Protein AF-A0A2V7KNR3-F1 (afdb_monomer_lite)

Secondary structure (DSSP, 8-state):
--SS-HHHHHHHTTSGGGSHHHHHHHHHHHHHHHHHHHHHHHHHHHTTT---PPP-HHHHHHHHHHHHHHHHHHHHHSSS-B-TTTTT----B---SS-TT-THHHHHHHHHHHHHS-SSHHHHHHHHHHHHHHHHHHHHTTTTS-HHHHHHHHHHHHHHHHHHHH---HHHHHHHHHHHHHHHHHHHHHHHHHHHHHHHHHHHHHHHHHH-TT-EEEEEEPTT-TT-EEEEEE-SSEEE-SS-EEE--TTSHHHHHHHHH-HHHHHHHHH-SSEEEEE-TTSSEEEEEETTT-SS-S-STTEEEEE--

Sequence (309 aa):
GLPGTRADFLVLHRGITHSLVGAVVEIIGLTLLIGLGWRGARWILSRHARTVAVPAWNWLALGIAAAVLSHLYMDWQGSYGWRPFLPWNGTWYYLDWVAIVDPFFWLVPLVALAWGAERHWTPLAAVLAVGGTITFFVARAHDVVATWLLVVYAIACVVAAIGWTRYWFGPVGRQRAAAFALLVLVLYTGAQAVVADTRKRTIQQAAERRFGAGASWAALTNVGRPFTWESIYASTDTVAGDDWRLARHLRARQVQRAITQTRDGQAMAQFARFLAAEVDTSGATVYLWDARYARGSRDGWAVVKVRLE

Radius of gyration: 23.38 Å; chains: 1; bounding box: 72×39×66 Å

Structure (mmCIF, N/CA/C/O backbone):
data_AF-A0A2V7KNR3-F1
#
_entry.id   AF-A0A2V7KNR3-F1
#
loop_
_atom_site.group_PDB
_atom_site.id
_atom_site.type_symbol
_atom_site.label_atom_id
_atom_site.label_alt_id
_atom_site.label_comp_id
_atom_site.label_asym_id
_atom_site.label_entity_id
_atom_site.label_seq_id
_atom_site.pdbx_PDB_ins_code
_atom_site.Cartn_x
_atom_site.Cartn_y
_atom_site.Cartn_z
_atom_site.occupancy
_atom_site.B_iso_or_equiv
_atom_site.auth_seq_id
_atom_site.auth_comp_id
_atom_site.auth_asym_id
_atom_site.auth_atom_id
_atom_site.pdbx_PDB_model_num
ATOM 1 N N . GLY A 1 1 ? 12.548 -6.994 14.147 1.00 38.78 1 GLY A N 1
ATOM 2 C CA . GLY A 1 1 ? 11.708 -5.779 14.140 1.00 38.78 1 GLY A CA 1
ATOM 3 C C . GLY A 1 1 ? 12.532 -4.621 14.658 1.00 38.78 1 GLY A C 1
ATOM 4 O O . GLY A 1 1 ? 13.509 -4.887 15.346 1.00 38.78 1 GLY A O 1
ATOM 5 N N . LEU A 1 2 ? 12.188 -3.382 14.295 1.00 38.47 2 LEU A N 1
ATOM 6 C CA . LEU A 1 2 ? 12.857 -2.177 14.808 1.00 38.47 2 LEU A CA 1
ATOM 7 C C . LEU A 1 2 ? 12.905 -2.194 16.353 1.00 38.47 2 LEU A C 1
ATOM 9 O O . LEU A 1 2 ? 11.941 -2.667 16.961 1.00 38.47 2 LEU A O 1
ATOM 13 N N . PRO A 1 3 ? 13.986 -1.710 16.990 1.00 43.62 3 PRO A N 1
ATOM 14 C CA . PRO A 1 3 ? 14.034 -1.562 18.442 1.00 43.62 3 PRO A CA 1
ATOM 15 C C . PRO A 1 3 ? 12.947 -0.578 18.904 1.00 43.62 3 PRO A C 1
ATOM 17 O O . PRO A 1 3 ? 12.834 0.519 18.364 1.00 43.62 3 PRO A O 1
ATOM 20 N N . GLY A 1 4 ? 12.126 -0.991 19.871 1.00 63.22 4 GLY A N 1
ATOM 21 C CA . GLY A 1 4 ? 11.002 -0.205 20.384 1.00 63.22 4 GLY A CA 1
ATOM 22 C C . GLY A 1 4 ? 9.898 -1.074 20.987 1.00 63.22 4 GLY A C 1
ATOM 23 O O . GLY A 1 4 ? 9.889 -2.297 20.834 1.00 63.22 4 GLY A O 1
ATOM 24 N N . THR A 1 5 ? 8.961 -0.438 21.689 1.00 79.94 5 THR A N 1
ATOM 25 C CA . THR A 1 5 ? 7.745 -1.092 22.194 1.00 79.94 5 THR A CA 1
ATOM 26 C C . THR A 1 5 ? 6.777 -1.403 21.052 1.00 79.94 5 THR A C 1
ATOM 28 O O . THR A 1 5 ? 6.897 -0.901 19.930 1.00 79.94 5 THR A O 1
ATOM 31 N N . ARG A 1 6 ? 5.758 -2.222 21.327 1.00 83.38 6 ARG A N 1
ATOM 32 C CA . ARG A 1 6 ? 4.707 -2.514 20.349 1.00 83.38 6 ARG A CA 1
ATOM 33 C C . ARG A 1 6 ? 3.955 -1.255 19.907 1.00 83.38 6 ARG A C 1
ATOM 35 O O . ARG A 1 6 ? 3.623 -1.135 18.728 1.00 83.38 6 ARG A O 1
ATOM 42 N N . ALA A 1 7 ? 3.734 -0.316 20.825 1.00 82.38 7 ALA A N 1
ATOM 43 C CA . ALA A 1 7 ? 3.175 0.992 20.513 1.00 82.38 7 ALA A CA 1
ATOM 44 C C . ALA A 1 7 ? 4.053 1.787 19.551 1.00 82.38 7 ALA A C 1
ATOM 46 O O . ALA A 1 7 ? 3.527 2.342 18.592 1.00 82.38 7 ALA A O 1
ATOM 47 N N . ASP A 1 8 ? 5.374 1.817 19.771 1.00 84.94 8 ASP A N 1
ATOM 48 C CA . ASP A 1 8 ? 6.300 2.524 18.876 1.00 84.94 8 ASP A CA 1
ATOM 49 C C . ASP A 1 8 ? 6.173 1.993 17.454 1.00 84.94 8 ASP A C 1
ATOM 51 O O . ASP A 1 8 ? 6.029 2.770 16.510 1.00 84.94 8 ASP A O 1
ATOM 55 N N . PHE A 1 9 ? 6.135 0.664 17.313 1.00 85.88 9 PHE A N 1
ATOM 56 C CA . PHE A 1 9 ? 5.883 0.042 16.025 1.00 85.88 9 PHE A CA 1
ATOM 57 C C . PHE A 1 9 ? 4.561 0.527 15.431 1.00 85.88 9 PHE A C 1
ATOM 59 O O . PHE A 1 9 ? 4.586 1.019 14.321 1.00 85.88 9 PHE A O 1
ATOM 66 N N . LEU A 1 10 ? 3.428 0.459 16.131 1.00 85.44 10 LEU A N 1
ATOM 67 C CA . LEU A 1 10 ? 2.127 0.832 15.550 1.00 85.44 10 LEU A CA 1
ATOM 68 C C . LEU A 1 10 ? 1.975 2.327 15.241 1.00 85.44 10 LEU A C 1
ATOM 70 O O . LEU A 1 10 ? 1.294 2.681 14.280 1.00 85.44 10 LEU A O 1
ATOM 74 N N . VAL A 1 11 ? 2.601 3.201 16.030 1.00 85.69 11 VAL A N 1
ATOM 75 C CA . VAL A 1 11 ? 2.587 4.653 15.799 1.00 85.69 11 VAL A CA 1
ATOM 76 C C . VAL A 1 11 ? 3.436 5.012 14.584 1.00 85.69 11 VAL A C 1
ATOM 78 O O . VAL A 1 11 ? 3.012 5.818 13.754 1.00 85.69 11 VAL A O 1
ATOM 81 N N . LEU A 1 12 ? 4.630 4.423 14.476 1.00 85.06 12 LEU A N 1
ATOM 82 C CA . LEU A 1 12 ? 5.553 4.675 13.370 1.00 85.06 12 LEU A CA 1
ATOM 83 C C . LEU A 1 12 ? 5.132 3.933 12.100 1.00 85.06 12 LEU A C 1
ATOM 85 O O . LEU A 1 12 ? 5.302 4.446 10.995 1.00 85.06 12 LEU A O 1
ATOM 89 N N . HIS A 1 13 ? 4.545 2.750 12.245 1.00 80.75 13 HIS A N 1
ATOM 90 C CA . HIS A 1 13 ? 4.033 1.948 11.148 1.00 80.75 13 HIS A CA 1
ATOM 91 C C . HIS A 1 13 ? 2.810 2.652 10.564 1.00 80.75 13 HIS A C 1
ATOM 93 O O . HIS A 1 13 ? 1.724 2.638 11.143 1.00 80.75 13 HIS A O 1
ATOM 99 N N . ARG A 1 14 ? 3.005 3.288 9.402 1.00 80.75 14 ARG A N 1
ATOM 100 C CA . ARG A 1 14 ? 2.053 4.220 8.773 1.00 80.75 14 ARG A CA 1
ATOM 101 C C . ARG A 1 14 ? 1.884 5.550 9.498 1.00 80.75 14 ARG A C 1
ATOM 103 O O . ARG A 1 14 ? 0.827 6.177 9.405 1.00 80.75 14 ARG A O 1
ATOM 110 N N . GLY A 1 15 ? 2.897 5.947 10.263 1.00 86.88 15 GLY A N 1
ATOM 111 C CA . GLY A 1 15 ? 2.968 7.202 11.003 1.00 86.88 15 GLY A CA 1
ATOM 112 C C . GLY A 1 15 ? 3.198 8.414 10.106 1.00 86.88 15 GLY A C 1
ATOM 113 O O . GLY A 1 15 ? 2.748 8.467 8.965 1.00 86.88 15 GLY A O 1
ATOM 114 N N . ILE A 1 16 ? 3.936 9.398 10.622 1.00 92.00 16 ILE A N 1
ATOM 115 C CA . ILE A 1 16 ? 4.224 10.649 9.907 1.00 92.00 16 ILE A CA 1
ATOM 116 C C . ILE A 1 16 ? 4.905 10.430 8.546 1.00 92.00 16 ILE A C 1
ATOM 118 O O . ILE A 1 16 ? 4.701 11.231 7.642 1.00 92.00 16 ILE A O 1
ATOM 122 N N . THR A 1 17 ? 5.649 9.336 8.359 1.00 91.38 17 THR A N 1
ATOM 123 C CA . THR A 1 17 ? 6.292 8.989 7.079 1.00 91.38 17 THR A CA 1
ATOM 124 C C . THR A 1 17 ? 5.286 8.695 5.962 1.00 91.38 17 THR A C 1
ATOM 126 O O . THR A 1 17 ? 5.609 8.875 4.799 1.00 91.38 17 THR A O 1
ATOM 129 N N . HIS A 1 18 ? 4.040 8.345 6.298 1.00 93.94 18 HIS A N 1
ATOM 130 C CA . HIS A 1 18 ? 2.953 8.113 5.338 1.00 93.94 18 HIS A CA 1
ATOM 131 C C . HIS A 1 18 ? 1.987 9.311 5.260 1.00 93.94 18 HIS A C 1
ATOM 133 O O . HIS A 1 18 ? 0.764 9.161 5.175 1.00 93.94 18 HIS A O 1
ATOM 139 N N . SER A 1 19 ? 2.548 10.521 5.333 1.00 96.12 19 SER A N 1
ATOM 140 C CA . SER A 1 19 ? 1.843 11.802 5.215 1.00 96.12 19 SER A CA 1
ATOM 141 C C . SER A 1 19 ? 2.512 12.696 4.174 1.00 96.12 19 SER A C 1
ATOM 143 O O . SER A 1 19 ? 3.665 12.466 3.812 1.00 96.12 19 SER A O 1
ATOM 145 N N . LEU A 1 20 ? 1.830 13.753 3.722 1.00 97.19 20 LEU A N 1
ATOM 146 C CA . LEU A 1 20 ? 2.405 14.694 2.754 1.00 97.19 20 LEU A CA 1
ATOM 147 C C . LEU A 1 20 ? 3.620 15.440 3.324 1.00 97.19 20 LEU A C 1
ATOM 149 O O . LEU A 1 20 ? 4.593 15.664 2.610 1.00 97.19 20 LEU A O 1
ATOM 153 N N . VAL A 1 21 ? 3.601 15.782 4.615 1.00 97.31 21 VAL A N 1
ATOM 154 C CA . VAL A 1 21 ? 4.757 16.406 5.282 1.00 97.31 21 VAL A CA 1
ATOM 155 C C . VAL A 1 21 ? 5.926 15.439 5.357 1.00 97.31 21 VAL A C 1
ATOM 157 O O . VAL A 1 21 ? 7.047 15.815 5.021 1.00 97.31 21 VAL A O 1
ATOM 160 N N . GLY A 1 22 ? 5.660 14.195 5.765 1.00 96.19 22 GLY A N 1
ATOM 161 C CA . GLY A 1 22 ? 6.666 13.135 5.777 1.00 96.19 22 GLY A CA 1
ATOM 162 C C . GLY A 1 22 ? 7.298 12.954 4.402 1.00 96.19 22 GLY A C 1
ATOM 163 O O . GLY A 1 22 ? 8.520 12.942 4.303 1.00 96.19 22 GLY A O 1
ATOM 164 N N . ALA A 1 23 ? 6.475 12.945 3.350 1.00 96.94 23 ALA A N 1
ATOM 165 C CA . ALA A 1 23 ? 6.917 12.857 1.963 1.00 96.94 23 ALA A CA 1
ATOM 166 C C . ALA A 1 23 ? 7.893 13.979 1.595 1.00 96.94 23 ALA A C 1
ATOM 168 O O . ALA A 1 23 ? 8.965 13.719 1.061 1.00 96.94 23 ALA A O 1
ATOM 169 N N . VAL A 1 24 ? 7.543 15.235 1.895 1.00 97.50 24 VAL A N 1
ATOM 170 C CA . VAL A 1 24 ? 8.396 16.395 1.590 1.00 97.50 24 VAL A CA 1
ATOM 171 C C . VAL A 1 24 ? 9.734 16.288 2.319 1.00 97.50 24 VAL A C 1
ATOM 173 O O . VAL A 1 24 ? 10.785 16.473 1.703 1.00 97.50 24 VAL A O 1
ATOM 176 N N . VAL A 1 25 ? 9.707 15.955 3.613 1.00 97.12 25 VAL A N 1
ATOM 177 C CA . VAL A 1 25 ? 10.927 15.789 4.415 1.00 97.12 25 VAL A CA 1
ATOM 178 C C . VAL A 1 25 ? 11.786 14.646 3.871 1.00 97.12 25 VAL A C 1
ATOM 180 O O . VAL A 1 25 ? 12.996 14.815 3.733 1.00 97.12 25 VAL A O 1
ATOM 183 N N . GLU A 1 26 ? 11.183 13.513 3.515 1.00 96.38 26 GLU A N 1
ATOM 184 C CA . GLU A 1 26 ? 11.884 12.355 2.957 1.00 96.38 26 GLU A CA 1
ATOM 185 C C . GLU A 1 26 ? 12.499 12.661 1.585 1.00 96.38 26 GLU A C 1
ATOM 187 O O . GLU A 1 26 ? 13.671 12.364 1.364 1.00 96.38 26 GLU A O 1
ATOM 192 N N . ILE A 1 27 ? 11.770 13.334 0.688 1.00 96.56 27 ILE A N 1
ATOM 193 C CA . ILE A 1 27 ? 12.276 13.739 -0.633 1.00 96.56 27 ILE A CA 1
ATOM 194 C C . ILE A 1 27 ? 13.498 14.650 -0.486 1.00 96.56 27 ILE A C 1
ATOM 196 O O . ILE A 1 27 ? 14.524 14.425 -1.137 1.00 96.56 27 ILE A O 1
ATOM 200 N N . ILE A 1 28 ? 13.416 15.663 0.383 1.00 96.25 28 ILE A N 1
ATOM 201 C CA . ILE A 1 28 ? 14.535 16.573 0.656 1.00 96.25 28 ILE A CA 1
ATOM 202 C C . ILE A 1 28 ? 15.700 15.791 1.271 1.00 96.25 28 ILE A C 1
ATOM 204 O O . ILE A 1 28 ? 16.826 15.885 0.782 1.00 96.25 28 ILE A O 1
ATOM 208 N N . GLY A 1 29 ? 15.433 14.986 2.301 1.00 97.12 29 GLY A N 1
ATOM 209 C CA . GLY A 1 29 ? 16.437 14.199 3.011 1.00 97.12 29 GLY A CA 1
ATOM 210 C C . GLY A 1 29 ? 17.195 13.240 2.095 1.00 97.12 29 GLY A C 1
ATOM 211 O O . GLY A 1 29 ? 18.424 13.250 2.088 1.00 97.12 29 GLY A O 1
ATOM 212 N N . LEU A 1 30 ? 16.488 12.470 1.263 1.00 96.44 30 LEU A N 1
ATOM 213 C CA . LEU A 1 30 ? 17.090 11.550 0.294 1.00 96.44 30 LEU A CA 1
ATOM 214 C C . LEU A 1 30 ? 17.892 12.294 -0.776 1.00 96.44 30 LEU A C 1
ATOM 216 O O . LEU A 1 30 ? 19.008 11.886 -1.103 1.00 96.44 30 LEU A O 1
ATOM 220 N N . THR A 1 31 ? 17.369 13.412 -1.286 1.00 94.50 31 THR A N 1
ATOM 221 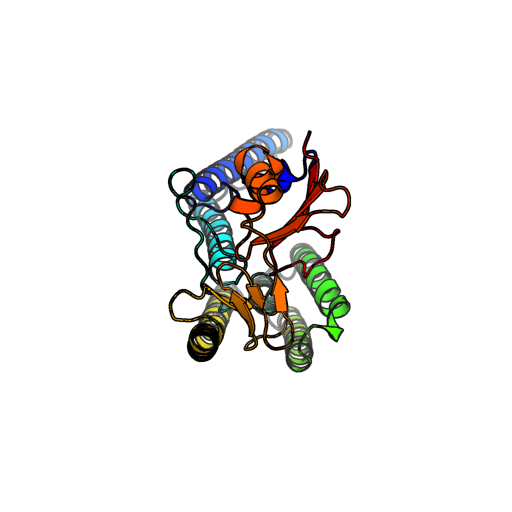C CA . THR A 1 31 ? 18.080 14.236 -2.275 1.00 94.50 31 THR A CA 1
ATOM 222 C C . THR A 1 31 ? 19.389 14.775 -1.697 1.00 94.50 31 THR A C 1
ATOM 224 O O . THR A 1 31 ? 20.438 14.684 -2.340 1.00 94.50 31 THR A O 1
ATOM 227 N N . LEU A 1 32 ? 19.360 15.287 -0.462 1.00 94.75 32 LEU A N 1
ATOM 228 C CA . LEU A 1 32 ? 20.549 15.773 0.237 1.00 94.75 32 LEU A CA 1
ATOM 229 C C . LEU A 1 32 ? 21.530 14.640 0.544 1.00 94.75 32 LEU A C 1
ATOM 231 O O . LEU A 1 32 ? 22.728 14.811 0.327 1.00 94.75 32 LEU A O 1
ATOM 235 N N . LEU A 1 33 ? 21.045 13.482 0.996 1.00 95.88 33 LEU A N 1
ATOM 236 C CA . LEU A 1 33 ? 21.875 12.320 1.312 1.00 95.88 33 LEU A CA 1
ATOM 237 C C . LEU A 1 33 ? 22.642 11.831 0.078 1.00 95.88 33 LEU A C 1
ATOM 239 O O . LEU A 1 33 ? 23.862 11.661 0.133 1.00 95.88 33 LEU A O 1
ATOM 243 N N . ILE A 1 34 ? 21.953 11.679 -1.055 1.00 94.00 34 ILE A N 1
ATOM 244 C CA . ILE A 1 34 ? 22.582 11.320 -2.333 1.00 94.00 34 ILE A CA 1
ATOM 245 C C . ILE A 1 34 ? 23.546 12.428 -2.779 1.00 94.00 34 ILE A C 1
ATOM 247 O O . ILE A 1 34 ? 24.649 12.140 -3.244 1.00 94.00 34 ILE A O 1
ATOM 251 N N . GLY A 1 35 ? 23.179 13.697 -2.575 1.00 91.62 35 GLY A N 1
ATOM 252 C CA . GLY A 1 35 ? 24.036 14.857 -2.820 1.00 91.62 35 GLY A CA 1
ATOM 253 C C . GLY A 1 35 ? 25.359 14.824 -2.056 1.00 91.62 35 GLY A C 1
ATOM 254 O O . GLY A 1 35 ? 26.427 15.035 -2.639 1.00 91.62 35 GLY A O 1
ATOM 255 N N . LEU A 1 36 ? 25.303 14.530 -0.758 1.00 93.94 36 LEU A N 1
ATOM 256 C CA . LEU A 1 36 ? 26.469 14.406 0.113 1.00 93.94 36 LEU A CA 1
ATOM 257 C C . LEU A 1 36 ? 27.321 13.193 -0.266 1.00 93.94 36 LEU A C 1
ATOM 259 O O . LEU A 1 36 ? 28.537 13.333 -0.410 1.00 93.94 36 LEU A O 1
ATOM 263 N N . GLY A 1 37 ? 26.693 12.038 -0.505 1.00 92.81 37 GLY A N 1
ATOM 264 C CA . GLY A 1 37 ? 27.383 10.829 -0.956 1.00 92.81 37 GLY A CA 1
ATOM 265 C C . GLY A 1 37 ? 28.120 11.051 -2.274 1.00 92.81 37 GLY A C 1
ATOM 266 O O . GLY A 1 37 ? 29.291 10.698 -2.406 1.00 92.81 37 GLY A O 1
ATOM 267 N N . TRP A 1 38 ? 27.484 11.740 -3.222 1.00 92.94 38 TRP A N 1
ATOM 268 C CA . TRP A 1 38 ? 28.125 12.121 -4.470 1.00 92.94 38 TRP A CA 1
ATOM 269 C C . TRP A 1 38 ? 29.294 13.090 -4.256 1.00 92.94 38 TRP A C 1
ATOM 271 O O . TRP A 1 38 ? 30.364 12.873 -4.820 1.00 92.94 38 TRP A O 1
ATOM 281 N N . ARG A 1 39 ? 29.158 14.127 -3.416 1.00 90.38 39 ARG A N 1
ATOM 282 C CA . ARG A 1 39 ? 30.280 15.028 -3.080 1.00 90.38 39 ARG A CA 1
ATOM 283 C C . ARG A 1 39 ? 31.463 14.269 -2.473 1.00 90.38 39 ARG A C 1
ATOM 285 O O . ARG A 1 39 ? 32.596 14.511 -2.886 1.00 90.38 39 ARG A O 1
ATOM 292 N N . GLY A 1 40 ? 31.198 13.338 -1.558 1.00 92.31 40 GLY A N 1
ATOM 293 C CA . GLY A 1 40 ? 32.216 12.467 -0.969 1.00 92.31 40 GLY A CA 1
ATOM 294 C C . GLY A 1 40 ? 32.894 11.587 -2.019 1.00 92.31 40 GLY A C 1
ATOM 295 O O . GLY A 1 40 ? 34.118 11.599 -2.131 1.00 92.31 40 GLY A O 1
ATOM 296 N N . ALA A 1 41 ? 32.112 10.903 -2.860 1.00 89.75 41 ALA A N 1
ATOM 297 C CA . ALA A 1 41 ? 32.632 10.083 -3.951 1.00 89.75 41 ALA A CA 1
ATOM 298 C C . ALA A 1 41 ? 33.521 10.900 -4.895 1.00 89.75 41 ALA A C 1
ATOM 300 O O . ALA A 1 41 ? 34.629 10.477 -5.213 1.00 89.75 41 ALA A O 1
ATOM 301 N N . ARG A 1 42 ? 33.088 12.105 -5.283 1.00 90.56 42 ARG A N 1
ATOM 302 C CA . ARG A 1 42 ? 33.896 13.016 -6.102 1.00 90.56 42 ARG A CA 1
ATOM 303 C C . ARG A 1 42 ? 35.214 13.383 -5.456 1.00 90.56 42 ARG A C 1
ATOM 305 O O . ARG A 1 42 ? 36.220 13.368 -6.147 1.00 90.56 42 ARG A O 1
ATOM 312 N N . TRP A 1 43 ? 35.212 13.709 -4.169 1.00 89.56 43 TRP A N 1
ATOM 313 C CA . TRP A 1 43 ? 36.426 14.071 -3.443 1.00 89.56 43 TRP A CA 1
ATOM 314 C C . TRP A 1 43 ? 37.418 12.902 -3.333 1.00 89.56 43 TRP A C 1
ATOM 316 O O . TRP A 1 43 ? 38.621 13.104 -3.461 1.00 89.56 43 TRP A O 1
ATOM 326 N N . ILE A 1 44 ? 36.931 11.670 -3.153 1.00 91.06 44 ILE A N 1
ATOM 327 C CA . ILE A 1 44 ? 37.779 10.466 -3.113 1.00 91.06 44 ILE A CA 1
ATOM 328 C C . ILE A 1 44 ? 38.308 10.115 -4.511 1.00 91.06 44 ILE A C 1
ATOM 330 O O . ILE A 1 44 ? 39.483 9.790 -4.676 1.00 91.06 44 ILE A O 1
ATOM 334 N N . LEU A 1 45 ? 37.449 10.163 -5.529 1.00 89.62 45 LEU A N 1
ATOM 335 C CA . LEU A 1 45 ? 37.778 9.747 -6.894 1.00 89.62 45 LEU A CA 1
ATOM 336 C C . LEU A 1 45 ? 38.634 10.783 -7.630 1.00 89.62 45 LEU A C 1
ATOM 338 O O . LEU A 1 45 ? 39.515 10.394 -8.395 1.00 89.62 45 LEU A O 1
ATOM 342 N N . SER A 1 46 ? 38.464 12.078 -7.344 1.00 85.69 46 SER A N 1
ATOM 343 C CA . SER A 1 46 ? 39.320 13.132 -7.901 1.00 85.69 46 SER A CA 1
ATOM 344 C C . SER A 1 46 ? 40.769 13.010 -7.428 1.00 85.69 46 SER A C 1
ATOM 346 O O . SER A 1 46 ? 41.680 13.271 -8.210 1.00 85.69 46 SER A O 1
ATOM 348 N N . ARG A 1 47 ? 41.004 12.514 -6.201 1.00 87.00 47 ARG A N 1
ATOM 349 C CA . ARG A 1 47 ? 42.351 12.163 -5.704 1.00 87.00 47 ARG A CA 1
ATOM 350 C C . ARG A 1 47 ? 43.022 11.049 -6.510 1.00 87.00 47 ARG A C 1
ATOM 352 O O . ARG A 1 47 ? 44.241 10.959 -6.509 1.00 87.00 47 ARG A O 1
ATOM 359 N N . HIS A 1 48 ? 42.238 10.229 -7.206 1.00 88.00 48 HIS A N 1
ATOM 360 C CA . HIS A 1 48 ? 42.712 9.152 -8.078 1.00 88.00 48 HIS A CA 1
ATOM 361 C C . HIS A 1 48 ? 42.615 9.523 -9.567 1.00 88.00 48 HIS A C 1
ATOM 363 O O . HIS A 1 48 ? 42.554 8.634 -10.414 1.00 88.00 48 HIS A O 1
ATOM 369 N N . ALA A 1 49 ? 42.537 10.823 -9.888 1.00 81.56 49 ALA A N 1
ATOM 370 C CA . ALA A 1 49 ? 42.376 11.351 -11.246 1.00 81.56 49 ALA A CA 1
ATOM 371 C C . ALA A 1 49 ? 41.173 10.768 -12.022 1.00 81.56 49 ALA A C 1
ATOM 373 O O . ALA A 1 49 ? 41.156 10.761 -13.252 1.00 81.56 49 ALA A O 1
ATOM 374 N N . ARG A 1 50 ? 40.139 10.286 -11.315 1.00 82.75 50 ARG A N 1
ATOM 375 C CA . ARG A 1 50 ? 38.900 9.788 -11.922 1.00 82.75 50 ARG A CA 1
ATOM 376 C C . ARG A 1 50 ? 37.846 10.887 -11.950 1.00 82.75 50 ARG A C 1
ATOM 378 O O . ARG A 1 50 ? 37.585 11.545 -10.942 1.00 82.75 50 ARG A O 1
ATOM 385 N N . THR A 1 51 ? 37.206 11.059 -13.101 1.00 78.50 51 THR A N 1
ATOM 386 C CA . THR A 1 51 ? 36.072 11.971 -13.261 1.00 78.50 51 THR A CA 1
ATOM 387 C C . THR A 1 51 ? 34.786 11.309 -12.777 1.00 78.50 51 THR A C 1
ATOM 389 O O . THR A 1 51 ? 34.570 10.109 -12.936 1.00 78.50 51 THR A O 1
ATOM 392 N N . VAL A 1 52 ? 33.911 12.102 -12.163 1.00 81.44 52 VAL A N 1
ATOM 393 C CA . VAL A 1 52 ? 32.588 11.654 -11.721 1.00 81.44 52 VAL A CA 1
ATOM 394 C C . VAL A 1 52 ? 31.560 12.575 -12.351 1.00 81.44 52 VAL A C 1
ATOM 396 O O . VAL A 1 52 ? 31.619 13.793 -12.165 1.00 81.44 52 VAL A O 1
ATOM 399 N N . ALA A 1 53 ? 30.620 11.992 -13.090 1.00 83.25 53 ALA A N 1
ATOM 400 C CA . ALA A 1 53 ? 29.557 12.736 -13.750 1.00 83.25 53 ALA A CA 1
ATOM 401 C C . ALA A 1 53 ? 28.723 13.539 -12.738 1.00 83.25 53 ALA A C 1
ATOM 403 O O . ALA A 1 53 ? 28.499 13.097 -11.606 1.00 83.25 53 ALA A O 1
ATOM 404 N N . VAL A 1 54 ? 28.262 14.723 -13.150 1.00 82.00 54 VAL A N 1
ATOM 405 C CA . VAL A 1 54 ? 27.324 15.534 -12.366 1.00 82.00 54 VAL A CA 1
ATOM 406 C C . VAL A 1 54 ? 25.912 14.994 -12.570 1.00 82.00 54 VAL A C 1
ATOM 408 O O . VAL A 1 54 ? 25.449 14.974 -13.710 1.00 82.00 54 VAL A O 1
ATOM 411 N N . PRO A 1 55 ? 25.215 14.556 -11.505 1.00 83.88 55 PRO A N 1
ATOM 412 C CA . PRO A 1 55 ? 23.826 14.157 -11.605 1.00 83.88 55 PRO A CA 1
ATOM 413 C C . PRO A 1 55 ? 22.990 15.336 -12.080 1.00 83.88 55 PRO A C 1
ATOM 415 O O . PRO A 1 55 ? 23.177 16.470 -11.633 1.00 83.88 55 PRO A O 1
ATOM 418 N N . ALA A 1 56 ? 22.020 15.065 -12.943 1.00 90.94 56 ALA A N 1
ATOM 419 C CA . ALA A 1 56 ? 20.990 16.039 -13.244 1.00 90.94 56 ALA A CA 1
ATOM 420 C C . ALA A 1 56 ? 20.061 16.166 -12.023 1.00 90.94 56 ALA A C 1
ATOM 422 O O . ALA A 1 56 ? 19.063 15.457 -11.920 1.00 90.94 56 ALA A O 1
ATOM 423 N N . TRP A 1 57 ? 20.419 17.040 -11.075 1.00 89.12 57 TRP A N 1
ATOM 424 C CA . TRP A 1 57 ? 19.765 17.159 -9.763 1.00 89.12 57 TRP A CA 1
ATOM 425 C C . TRP A 1 57 ? 18.251 17.325 -9.846 1.00 89.12 57 TRP A C 1
ATOM 427 O O . TRP A 1 57 ? 17.536 16.696 -9.074 1.00 89.12 57 TRP A O 1
ATOM 437 N N . ASN A 1 58 ? 17.761 18.092 -10.820 1.00 92.25 58 ASN A N 1
ATOM 438 C CA . ASN A 1 58 ? 16.325 18.288 -11.023 1.00 92.25 58 ASN A CA 1
ATOM 439 C C . ASN A 1 58 ? 15.616 16.974 -11.385 1.00 92.25 58 ASN A C 1
ATOM 441 O O . ASN A 1 58 ? 14.563 16.672 -10.835 1.00 92.25 58 ASN A O 1
ATOM 445 N N . TRP A 1 59 ? 16.212 16.164 -12.265 1.00 91.56 59 TRP A N 1
ATOM 446 C CA . TRP A 1 59 ? 15.664 14.859 -12.647 1.00 91.56 59 TRP A CA 1
ATOM 447 C C . TRP A 1 59 ? 15.790 13.828 -11.528 1.00 91.56 59 TRP A C 1
ATOM 449 O O . TRP A 1 59 ? 14.888 13.015 -11.351 1.00 91.56 59 TRP A O 1
ATOM 459 N N . LEU A 1 60 ? 16.870 13.882 -10.744 1.00 91.56 60 LEU A N 1
ATOM 460 C CA . LEU A 1 60 ? 17.025 13.042 -9.558 1.00 91.56 60 LEU A CA 1
ATOM 461 C C . LEU A 1 60 ? 15.947 13.362 -8.515 1.00 91.56 60 LEU A C 1
ATOM 463 O O . LEU A 1 60 ? 15.256 12.453 -8.064 1.00 91.56 60 LEU A O 1
ATOM 467 N N . ALA A 1 61 ? 15.774 14.640 -8.168 1.00 93.62 61 ALA A N 1
ATOM 468 C CA . ALA A 1 61 ? 14.760 15.082 -7.216 1.00 93.62 61 ALA A CA 1
ATOM 469 C C . ALA A 1 61 ? 13.347 14.732 -7.703 1.00 93.62 61 ALA A C 1
ATOM 471 O O . ALA A 1 61 ? 12.539 14.234 -6.925 1.00 93.62 61 ALA A O 1
ATOM 472 N N . LEU A 1 62 ? 13.069 14.912 -9.000 1.00 95.31 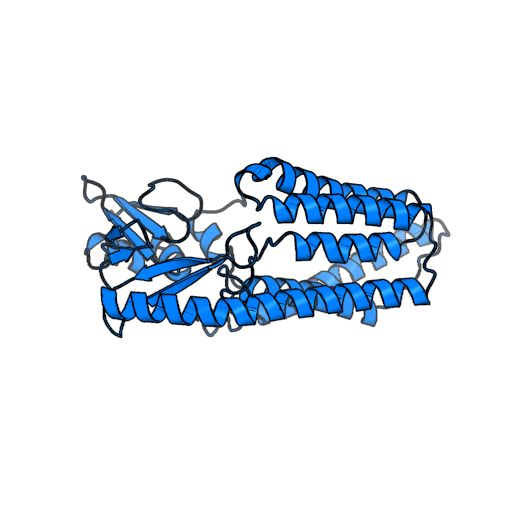62 LEU A N 1
ATOM 473 C CA . LEU A 1 62 ? 11.799 14.507 -9.601 1.00 95.31 62 LEU A CA 1
ATOM 474 C C . LEU A 1 62 ? 11.589 12.988 -9.539 1.00 95.31 62 LEU A C 1
ATOM 476 O O . LEU A 1 62 ? 10.488 12.546 -9.231 1.00 95.31 62 LEU A O 1
ATOM 480 N N . GLY A 1 63 ? 12.627 12.187 -9.791 1.00 94.25 63 GLY A N 1
ATOM 481 C CA . GLY A 1 63 ? 12.562 10.729 -9.677 1.00 94.25 63 GLY A CA 1
ATOM 482 C C . GLY A 1 63 ? 12.301 10.258 -8.244 1.00 94.25 63 GLY A C 1
ATOM 483 O O . GLY A 1 63 ? 11.462 9.385 -8.032 1.00 94.25 63 GLY A O 1
ATOM 484 N N . ILE A 1 64 ? 12.959 10.875 -7.257 1.00 96.00 64 ILE A N 1
ATOM 485 C CA . ILE A 1 64 ? 12.721 10.612 -5.828 1.00 96.00 64 ILE A CA 1
ATOM 486 C C . ILE A 1 64 ? 11.290 11.005 -5.453 1.00 96.00 64 ILE A C 1
ATOM 488 O O . ILE A 1 64 ? 10.578 10.209 -4.846 1.00 96.00 64 ILE A O 1
ATOM 492 N N . ALA A 1 65 ? 10.841 12.195 -5.858 1.00 97.19 65 ALA A N 1
ATOM 493 C CA . ALA A 1 65 ? 9.478 12.651 -5.615 1.00 97.19 65 ALA A CA 1
ATOM 494 C C . ALA A 1 65 ? 8.447 11.706 -6.240 1.00 97.19 65 ALA A C 1
ATOM 496 O O . ALA A 1 65 ? 7.497 11.311 -5.570 1.00 97.19 65 ALA A O 1
ATOM 497 N N . ALA A 1 66 ? 8.658 11.280 -7.486 1.00 95.44 66 ALA A N 1
ATOM 498 C CA . ALA A 1 66 ? 7.791 10.318 -8.151 1.00 95.44 66 ALA A CA 1
ATOM 499 C C . ALA A 1 66 ? 7.743 8.981 -7.398 1.00 95.44 66 ALA A C 1
ATOM 501 O O . ALA A 1 66 ? 6.656 8.438 -7.221 1.00 95.44 66 ALA A O 1
ATOM 502 N N . ALA A 1 67 ? 8.877 8.471 -6.910 1.00 93.50 67 ALA A N 1
ATOM 503 C CA . ALA A 1 67 ? 8.925 7.232 -6.137 1.00 93.50 67 ALA A CA 1
ATOM 504 C C . ALA A 1 67 ? 8.164 7.346 -4.803 1.00 93.50 67 ALA A C 1
ATOM 506 O O . ALA A 1 67 ? 7.296 6.519 -4.523 1.00 93.50 67 ALA A O 1
ATOM 507 N N . VAL A 1 68 ? 8.433 8.395 -4.017 1.00 96.38 68 VAL A N 1
ATOM 508 C CA . VAL A 1 68 ? 7.779 8.630 -2.716 1.00 96.38 68 VAL A CA 1
ATOM 509 C C . VAL A 1 68 ? 6.274 8.850 -2.892 1.00 96.38 68 VAL A C 1
ATOM 511 O O . VAL A 1 68 ? 5.467 8.221 -2.212 1.00 96.38 68 VAL A O 1
ATOM 514 N N . LEU A 1 69 ? 5.862 9.687 -3.847 1.00 96.19 69 LEU A N 1
ATOM 515 C CA . LEU A 1 69 ? 4.442 9.945 -4.099 1.00 96.19 69 LEU A CA 1
ATOM 516 C C . LEU A 1 69 ? 3.717 8.715 -4.658 1.00 96.19 69 LEU A C 1
ATOM 518 O O . LEU A 1 69 ? 2.568 8.476 -4.291 1.00 96.19 69 LEU A O 1
ATOM 522 N N . SER A 1 70 ? 4.378 7.907 -5.495 1.00 93.44 70 SER A N 1
ATOM 523 C CA . SER A 1 70 ? 3.808 6.639 -5.974 1.00 93.44 70 SER A CA 1
ATOM 524 C C . SER A 1 70 ? 3.590 5.661 -4.823 1.00 93.44 70 SER A C 1
ATOM 526 O O . SER A 1 70 ? 2.565 4.989 -4.791 1.00 93.44 70 SER A O 1
ATOM 528 N N . HIS A 1 71 ? 4.499 5.616 -3.844 1.00 93.38 71 HIS A N 1
ATOM 529 C CA . HIS A 1 71 ? 4.319 4.801 -2.643 1.00 93.38 71 HIS A CA 1
ATOM 530 C C . HIS A 1 71 ? 3.089 5.237 -1.831 1.00 93.38 71 HIS A C 1
ATOM 532 O O . HIS A 1 71 ? 2.242 4.409 -1.508 1.00 93.38 71 HIS A O 1
ATOM 538 N N . LEU A 1 72 ? 2.922 6.540 -1.589 1.00 95.44 72 LEU A N 1
ATOM 539 C CA . LEU A 1 72 ? 1.747 7.059 -0.877 1.00 95.44 72 LEU A CA 1
ATOM 540 C C . LEU A 1 72 ? 0.441 6.830 -1.643 1.00 95.44 72 LEU A C 1
ATOM 542 O O . LEU A 1 72 ? -0.596 6.534 -1.049 1.00 95.44 72 LEU A O 1
ATOM 546 N N . TYR A 1 73 ? 0.485 6.919 -2.972 1.00 94.38 73 TYR A N 1
ATOM 547 C CA . TYR A 1 73 ? -0.638 6.517 -3.811 1.00 94.38 73 TYR A CA 1
ATOM 548 C C . TYR A 1 73 ? -0.960 5.026 -3.636 1.00 94.38 73 TYR A C 1
ATOM 550 O O . TYR A 1 73 ? -2.132 4.669 -3.511 1.00 94.38 73 TYR A O 1
ATOM 558 N N . MET A 1 74 ? 0.063 4.165 -3.564 1.00 92.81 74 MET A N 1
ATOM 559 C CA . MET A 1 74 ? -0.098 2.730 -3.316 1.00 92.81 74 MET A CA 1
ATOM 560 C C . MET A 1 74 ? -0.710 2.430 -1.935 1.00 92.81 74 MET A C 1
ATOM 562 O O . MET A 1 74 ? -1.518 1.505 -1.815 1.00 92.81 74 MET A O 1
ATOM 566 N N . ASP A 1 75 ? -0.396 3.230 -0.915 1.00 93.19 75 ASP A N 1
ATOM 567 C CA . ASP A 1 75 ? -1.058 3.156 0.390 1.00 93.19 75 ASP A CA 1
ATOM 568 C C . ASP A 1 75 ? -2.536 3.543 0.296 1.00 93.19 75 ASP A C 1
ATOM 570 O O . ASP A 1 75 ? -3.412 2.837 0.807 1.00 93.19 75 ASP A O 1
ATOM 574 N N . TRP A 1 76 ? -2.816 4.666 -0.371 1.00 95.19 76 TRP A N 1
ATOM 575 C CA . TRP A 1 76 ? -4.154 5.235 -0.493 1.00 95.19 76 TRP A CA 1
ATOM 576 C C . TRP A 1 76 ? -5.107 4.352 -1.304 1.00 95.19 76 TRP A C 1
ATOM 578 O O . TRP A 1 76 ? -6.277 4.215 -0.933 1.00 95.19 76 TRP A O 1
ATOM 588 N N . GLN A 1 77 ? -4.622 3.733 -2.385 1.00 94.94 77 GLN A N 1
ATOM 589 C CA . GLN A 1 77 ? -5.448 2.923 -3.282 1.00 94.94 77 GLN A CA 1
ATOM 590 C C . GLN A 1 77 ? -6.054 1.677 -2.629 1.00 94.94 77 GLN A C 1
ATOM 592 O O . GLN A 1 77 ? -7.132 1.217 -3.017 1.00 94.94 77 GLN A O 1
ATOM 597 N N . GLY A 1 78 ? -5.362 1.115 -1.644 1.00 94.31 78 GLY A N 1
ATOM 598 C CA . GLY A 1 78 ? -5.765 -0.130 -1.015 1.00 94.31 78 GLY A CA 1
ATOM 599 C C . GLY A 1 78 ? -6.530 0.049 0.283 1.00 94.31 78 GLY A C 1
ATOM 600 O O . GLY A 1 78 ? -6.880 1.148 0.711 1.00 94.31 78 GLY A O 1
ATOM 601 N N . SER A 1 79 ? -6.719 -1.079 0.963 1.00 93.62 79 SER A N 1
ATOM 602 C CA . SER A 1 79 ? -7.250 -1.107 2.331 1.00 93.62 79 SER A CA 1
ATOM 603 C C . SER A 1 79 ? -6.194 -0.833 3.396 1.00 93.62 79 SER A C 1
ATOM 605 O O . SER A 1 79 ? -6.504 -0.837 4.592 1.00 93.62 79 SER A O 1
ATOM 607 N N . TYR A 1 80 ? -4.954 -0.577 2.969 1.00 89.25 80 TYR A N 1
ATOM 608 C CA . TYR A 1 80 ? -3.853 -0.166 3.830 1.00 89.25 80 TYR A CA 1
ATOM 609 C C . TYR A 1 80 ? -4.061 1.264 4.341 1.00 89.25 80 TYR A C 1
ATOM 611 O O . TYR A 1 80 ? -4.023 1.464 5.562 1.00 89.25 80 TYR A O 1
ATOM 619 N N . GLY A 1 81 ? -4.395 2.179 3.423 1.00 93.06 81 GLY A N 1
ATOM 620 C CA . GLY A 1 81 ? -4.730 3.582 3.642 1.00 93.06 81 GLY A CA 1
ATOM 621 C C . GLY A 1 81 ? -3.564 4.451 4.076 1.00 93.06 81 GLY A C 1
ATOM 622 O O . GLY A 1 81 ? -2.493 3.966 4.431 1.00 93.06 81 GLY A O 1
ATOM 623 N N . TRP A 1 82 ? -3.818 5.755 4.109 1.00 94.62 82 TRP A N 1
ATOM 624 C CA . TRP A 1 82 ? -2.836 6.768 4.500 1.00 94.62 82 TRP A CA 1
ATOM 625 C C . TRP A 1 82 ? -3.479 7.934 5.258 1.00 94.62 82 TRP A C 1
ATOM 627 O O . TRP A 1 82 ? -4.709 8.038 5.338 1.00 94.62 82 TRP A O 1
ATOM 637 N N . ARG A 1 83 ? -2.636 8.804 5.830 1.00 95.56 83 ARG A N 1
ATOM 638 C CA . ARG A 1 83 ? -3.043 9.979 6.617 1.00 95.56 83 ARG A CA 1
ATOM 639 C C . ARG A 1 83 ? -2.296 11.217 6.106 1.00 95.56 83 ARG A C 1
ATOM 641 O O . ARG A 1 83 ? -1.288 11.618 6.692 1.00 95.56 83 ARG A O 1
ATOM 648 N N . PRO A 1 84 ? -2.767 11.833 5.007 1.00 96.88 84 PRO A N 1
ATOM 649 C CA . PRO A 1 84 ? -2.012 12.853 4.281 1.00 96.88 84 PRO A CA 1
ATOM 650 C C . PRO A 1 84 ? -1.720 14.104 5.118 1.00 96.88 84 PRO A C 1
ATOM 652 O O . PRO A 1 84 ? -0.712 14.765 4.885 1.00 96.88 84 PRO A O 1
ATOM 655 N N . PHE A 1 85 ? -2.568 14.402 6.105 1.00 97.12 85 PHE A N 1
ATOM 656 C CA . PHE A 1 85 ? -2.555 15.650 6.871 1.00 97.12 85 PHE A CA 1
ATOM 657 C C . PHE A 1 85 ? -1.980 15.519 8.290 1.00 97.12 85 PHE A C 1
ATOM 659 O O . PHE A 1 85 ? -2.201 16.400 9.123 1.00 97.12 85 PHE A O 1
ATOM 666 N N . LEU A 1 86 ? -1.253 14.442 8.601 1.00 95.44 86 LEU A N 1
ATOM 667 C CA . LEU A 1 86 ? -0.494 14.392 9.854 1.00 95.44 86 LEU A CA 1
ATOM 668 C C . LEU A 1 86 ? 0.561 15.519 9.903 1.00 95.44 86 LEU A C 1
ATOM 670 O O . LEU A 1 86 ? 1.118 15.869 8.863 1.00 95.44 86 LEU A O 1
ATOM 674 N N . PRO A 1 87 ? 0.872 16.060 11.099 1.00 94.19 87 PRO A N 1
ATOM 675 C CA . PRO A 1 87 ? 0.326 15.690 12.412 1.00 94.19 87 PRO A CA 1
ATOM 676 C C . PRO A 1 87 ? -0.983 16.411 12.780 1.00 94.19 87 PRO A C 1
ATOM 678 O O . PRO A 1 87 ? -1.524 16.162 13.853 1.00 94.19 87 PRO A O 1
ATOM 681 N N . TRP A 1 88 ? -1.501 17.294 11.921 1.00 96.44 88 TRP A N 1
ATOM 682 C CA . TRP A 1 88 ? -2.649 18.149 12.251 1.00 96.44 88 TRP A CA 1
ATOM 683 C C . TRP A 1 88 ? -3.990 17.420 12.202 1.00 96.44 88 TRP A C 1
ATOM 685 O O . TRP A 1 88 ? -4.895 17.751 12.961 1.00 96.44 88 TRP A O 1
ATOM 695 N N . ASN A 1 89 ? -4.130 16.431 11.318 1.00 94.88 89 ASN A N 1
ATOM 696 C CA . ASN A 1 89 ? -5.351 15.648 11.187 1.00 94.88 89 ASN A CA 1
ATOM 697 C C . ASN A 1 89 ? -5.029 14.156 10.996 1.00 94.88 89 ASN A C 1
ATOM 699 O O . ASN A 1 89 ? -4.332 13.759 10.061 1.00 94.88 89 ASN A O 1
ATOM 703 N N . GLY A 1 90 ? -5.556 13.332 11.907 1.00 92.06 90 GLY A N 1
ATOM 704 C CA . GLY A 1 90 ? -5.362 11.883 11.944 1.00 92.06 90 GLY A CA 1
ATOM 705 C C . GLY A 1 90 ? -6.331 11.066 11.084 1.00 92.06 90 GLY A C 1
ATOM 706 O O . GLY A 1 90 ? -6.275 9.838 11.159 1.00 92.06 90 GLY A O 1
ATOM 707 N N . THR A 1 91 ? -7.210 11.700 10.300 1.00 94.62 91 THR A N 1
ATOM 708 C CA . THR A 1 91 ? -8.183 11.009 9.442 1.00 94.62 91 THR A CA 1
ATOM 709 C C . THR A 1 91 ? -7.488 10.090 8.446 1.00 94.62 91 THR A C 1
ATOM 711 O O . THR A 1 91 ? -6.602 10.499 7.692 1.00 94.62 91 THR A O 1
ATOM 714 N N . TRP A 1 92 ? -7.939 8.839 8.430 1.00 95.19 92 TRP A N 1
ATOM 715 C CA . TRP A 1 92 ? -7.517 7.837 7.468 1.00 95.19 92 TRP A CA 1
ATOM 716 C C . TRP A 1 92 ? -8.314 7.928 6.168 1.00 95.19 92 TRP A C 1
ATOM 718 O O . TRP A 1 92 ? -9.536 8.070 6.191 1.00 95.19 92 TRP A O 1
ATOM 728 N N . TYR A 1 93 ? -7.626 7.748 5.043 1.00 96.38 93 TYR A N 1
ATOM 729 C CA . TYR A 1 93 ? -8.233 7.684 3.716 1.00 96.38 93 TYR A CA 1
ATOM 730 C C . TYR A 1 93 ? -7.920 6.342 3.055 1.00 96.38 93 TYR A C 1
ATOM 732 O O . TYR A 1 93 ? -6.763 5.916 3.032 1.00 96.38 93 TYR A O 1
ATOM 740 N N . TYR A 1 94 ? -8.952 5.708 2.496 1.00 96.31 94 TYR A N 1
ATOM 741 C CA . TYR A 1 94 ? -8.888 4.403 1.835 1.00 96.31 94 TYR A CA 1
ATOM 742 C C . TYR A 1 94 ? -9.716 4.442 0.549 1.00 96.31 94 TYR A C 1
ATOM 744 O O . TYR A 1 94 ? -10.893 4.805 0.597 1.00 96.31 94 TYR A O 1
ATOM 752 N N . LEU A 1 95 ? -9.140 4.048 -0.588 1.00 96.50 95 LEU A N 1
ATOM 753 C CA . LEU A 1 95 ? -9.925 3.827 -1.809 1.00 96.50 95 LEU A CA 1
ATOM 754 C C . LEU A 1 95 ? -10.507 2.416 -1.870 1.00 96.50 95 LEU A C 1
ATOM 756 O O . LEU A 1 95 ? -11.611 2.257 -2.397 1.00 96.50 95 LEU A O 1
ATOM 760 N N . ASP A 1 96 ? -9.830 1.434 -1.261 1.00 96.75 96 ASP A N 1
ATOM 761 C CA . ASP A 1 96 ? -10.271 0.036 -1.198 1.00 96.75 96 ASP A CA 1
ATOM 762 C C . ASP A 1 96 ? -10.433 -0.625 -2.588 1.00 96.75 96 ASP A C 1
ATOM 764 O O . ASP A 1 96 ? -11.291 -1.484 -2.765 1.00 96.75 96 ASP A O 1
ATOM 768 N N . TRP A 1 97 ? -9.638 -0.243 -3.598 1.00 95.25 97 TRP A N 1
ATOM 769 C CA . TRP A 1 97 ? -9.795 -0.774 -4.964 1.00 95.25 97 TRP A CA 1
ATOM 770 C C . TRP A 1 97 ? -8.676 -1.718 -5.432 1.00 95.25 97 TRP A C 1
ATOM 772 O O . TRP A 1 97 ? -8.928 -2.606 -6.230 1.00 95.25 97 TRP A O 1
ATOM 782 N N . VAL A 1 98 ? -7.453 -1.597 -4.917 1.00 95.06 98 VAL A N 1
ATOM 783 C CA . VAL A 1 98 ? -6.271 -2.315 -5.418 1.00 95.06 98 VAL A CA 1
ATOM 784 C C . VAL A 1 98 ? -5.350 -2.587 -4.246 1.00 95.06 98 VAL A C 1
ATOM 786 O O . VAL A 1 98 ? -5.063 -1.690 -3.456 1.00 95.06 98 VAL A O 1
ATOM 789 N N . ALA A 1 99 ? -4.890 -3.827 -4.113 1.00 92.44 99 ALA A N 1
ATOM 790 C CA . ALA A 1 99 ? -3.998 -4.198 -3.027 1.00 92.44 99 ALA A CA 1
ATOM 791 C C . ALA A 1 99 ? -2.646 -3.472 -3.141 1.00 92.44 99 ALA A C 1
ATOM 793 O O . ALA A 1 99 ? -2.064 -3.375 -4.217 1.00 92.44 99 ALA A O 1
ATOM 794 N N . ILE A 1 100 ? -2.106 -3.017 -2.009 1.00 86.19 100 ILE A N 1
ATOM 795 C CA . ILE A 1 100 ? -0.809 -2.323 -1.960 1.00 86.19 100 ILE A CA 1
ATOM 796 C C . ILE A 1 100 ? 0.346 -3.187 -2.501 1.00 86.19 100 ILE A C 1
ATOM 798 O O . ILE A 1 100 ? 1.267 -2.670 -3.123 1.00 86.19 100 ILE A O 1
ATOM 802 N N . VAL A 1 101 ? 0.279 -4.512 -2.324 1.00 86.31 101 VAL A N 1
ATOM 803 C CA . VAL A 1 101 ? 1.272 -5.476 -2.842 1.00 86.31 101 VAL A CA 1
ATOM 804 C C . VAL A 1 101 ? 0.703 -6.267 -4.025 1.00 86.31 101 VAL A C 1
ATOM 806 O O . VAL A 1 101 ? 0.815 -7.488 -4.097 1.00 86.31 101 VAL A O 1
ATOM 809 N N . ASP A 1 102 ? 0.026 -5.587 -4.946 1.00 90.25 102 ASP A N 1
ATOM 810 C CA . ASP A 1 102 ? -0.484 -6.227 -6.156 1.00 90.25 102 ASP A CA 1
ATOM 811 C C . ASP A 1 102 ? 0.666 -6.574 -7.128 1.00 90.25 102 ASP A C 1
ATOM 813 O O . ASP A 1 102 ? 1.445 -5.681 -7.477 1.00 90.25 102 ASP A O 1
ATOM 817 N N . PRO A 1 103 ? 0.797 -7.835 -7.595 1.00 89.06 103 PRO A N 1
ATOM 818 C CA . PRO A 1 103 ? 1.913 -8.263 -8.441 1.00 89.06 103 PRO A CA 1
ATOM 819 C C . PRO A 1 103 ? 2.122 -7.437 -9.718 1.00 89.06 103 PRO A C 1
ATOM 821 O O . PRO A 1 103 ? 3.263 -7.313 -10.168 1.00 89.06 103 PRO A O 1
ATOM 824 N N . PHE A 1 104 ? 1.074 -6.831 -10.291 1.00 91.06 104 PHE A N 1
ATOM 825 C CA . PHE A 1 104 ? 1.210 -6.036 -11.515 1.00 91.06 104 PHE A CA 1
ATOM 826 C C . PHE A 1 104 ? 2.007 -4.745 -11.313 1.00 91.06 104 PHE A C 1
ATOM 828 O O . PHE A 1 104 ? 2.762 -4.365 -12.209 1.00 91.06 104 PHE A O 1
ATOM 835 N N . PHE A 1 105 ? 1.916 -4.120 -10.133 1.00 89.31 105 PHE A N 1
ATOM 836 C CA . PHE A 1 105 ? 2.671 -2.902 -9.799 1.00 89.31 105 PHE A CA 1
ATOM 837 C C . PHE A 1 105 ? 4.179 -3.140 -9.698 1.00 89.31 105 PHE A C 1
ATOM 839 O O . PHE A 1 105 ? 4.957 -2.193 -9.763 1.00 89.31 105 PHE A O 1
ATOM 846 N N . TRP A 1 106 ? 4.600 -4.399 -9.593 1.00 88.19 106 TRP A N 1
ATOM 847 C CA . TRP A 1 106 ? 6.007 -4.784 -9.573 1.00 88.19 106 TRP A CA 1
ATOM 848 C C . TRP A 1 106 ? 6.446 -5.343 -10.923 1.00 88.19 106 TRP A C 1
ATOM 850 O O . TRP A 1 106 ? 7.467 -4.934 -11.468 1.00 88.19 106 TRP A O 1
ATOM 860 N N . LEU A 1 107 ? 5.649 -6.252 -11.486 1.00 90.88 107 LEU A N 1
ATOM 861 C CA . LEU A 1 10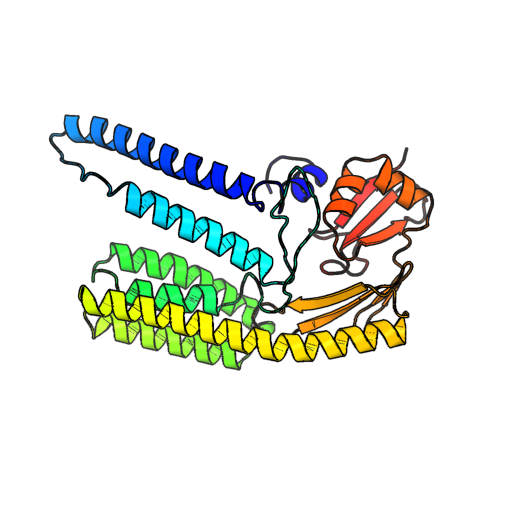7 ? 5.957 -6.951 -12.727 1.00 90.88 107 LEU A CA 1
ATOM 862 C C . LEU A 1 107 ? 6.015 -5.997 -13.925 1.00 90.88 107 LEU A C 1
ATOM 864 O O . LEU A 1 107 ? 7.006 -5.991 -14.648 1.00 90.88 107 LEU A O 1
ATOM 868 N N . VAL A 1 108 ? 4.983 -5.175 -14.139 1.00 93.69 108 VAL A N 1
ATOM 869 C CA . VAL A 1 108 ? 4.871 -4.347 -15.353 1.00 93.69 108 VAL A CA 1
ATOM 870 C C . VAL A 1 108 ? 5.995 -3.302 -15.439 1.00 93.69 108 VAL A C 1
ATOM 872 O O . VAL A 1 108 ? 6.667 -3.254 -16.475 1.00 93.69 108 VAL A O 1
ATOM 875 N N . PRO A 1 109 ? 6.293 -2.520 -14.377 1.00 91.56 109 PRO A N 1
ATOM 876 C CA . PRO A 1 109 ? 7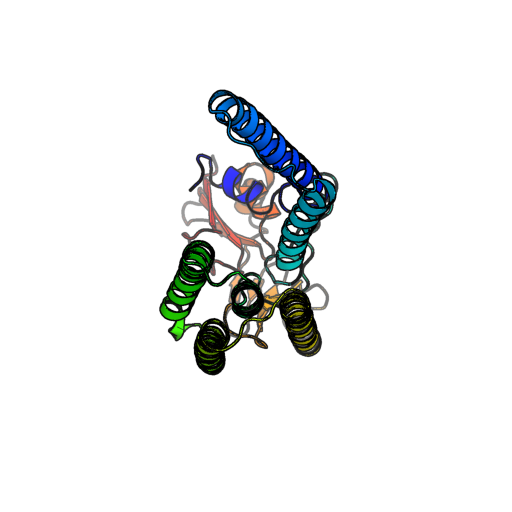.440 -1.616 -14.394 1.00 91.56 109 PRO A CA 1
ATOM 877 C C . PRO A 1 109 ? 8.768 -2.351 -14.547 1.00 91.56 109 PRO A C 1
ATOM 879 O O . PRO A 1 109 ? 9.625 -1.885 -15.292 1.00 91.56 109 PRO A O 1
ATOM 882 N N . LEU A 1 110 ? 8.947 -3.505 -13.894 1.00 91.12 110 LEU A N 1
ATOM 883 C CA . LEU A 1 110 ? 10.196 -4.260 -13.978 1.00 91.12 110 LEU A CA 1
ATOM 884 C C . LEU A 1 110 ? 10.467 -4.767 -15.400 1.00 91.12 110 LEU A C 1
ATOM 886 O O . LEU A 1 110 ? 11.601 -4.682 -15.864 1.00 91.12 110 LEU A O 1
ATOM 890 N N . VAL A 1 111 ? 9.439 -5.237 -16.113 1.00 91.31 111 VAL A N 1
ATOM 891 C CA . VAL A 1 111 ? 9.556 -5.641 -17.524 1.00 91.31 111 VAL A CA 1
ATOM 892 C C . VAL A 1 111 ? 9.940 -4.448 -18.401 1.00 91.31 111 VAL A C 1
ATOM 894 O O . VAL A 1 111 ? 10.866 -4.552 -19.205 1.00 91.31 111 VAL A O 1
ATOM 897 N N . ALA A 1 112 ? 9.285 -3.297 -18.225 1.00 91.62 112 ALA A N 1
ATOM 898 C CA . ALA A 1 112 ? 9.614 -2.094 -18.990 1.00 91.62 112 ALA A CA 1
ATOM 899 C C . ALA A 1 112 ? 11.023 -1.563 -18.685 1.00 91.62 112 ALA A C 1
ATOM 901 O O . ALA A 1 112 ? 11.733 -1.151 -19.604 1.00 91.62 112 ALA A O 1
ATOM 902 N N . LEU A 1 113 ? 11.451 -1.612 -17.420 1.00 88.19 113 LEU A N 1
ATOM 903 C CA . LEU A 1 113 ? 12.809 -1.260 -17.004 1.00 88.19 113 LEU A CA 1
ATOM 904 C C . LEU A 1 113 ? 13.841 -2.217 -17.595 1.00 88.19 113 LEU A C 1
ATOM 906 O O . LEU A 1 113 ? 14.862 -1.754 -18.095 1.00 88.19 113 LEU A O 1
ATOM 910 N N . ALA A 1 114 ? 13.567 -3.525 -17.591 1.00 88.38 114 ALA A N 1
ATOM 911 C CA . ALA A 1 114 ? 14.426 -4.509 -18.233 1.00 88.38 114 ALA A CA 1
ATOM 912 C C . ALA A 1 114 ? 14.566 -4.190 -19.727 1.00 88.38 114 ALA A C 1
ATOM 914 O O . ALA A 1 114 ? 15.665 -4.000 -20.223 1.00 88.38 114 ALA A O 1
ATOM 915 N N . TRP A 1 115 ? 13.473 -4.017 -20.460 1.00 89.31 115 TRP A N 1
ATOM 916 C CA . TRP A 1 115 ? 13.562 -3.675 -21.884 1.00 89.31 115 TRP A CA 1
ATOM 917 C C . TRP A 1 115 ? 14.244 -2.336 -22.169 1.00 89.31 115 TRP A C 1
ATOM 919 O O . TRP A 1 115 ? 14.883 -2.182 -23.209 1.00 89.31 115 TRP A O 1
ATOM 929 N N . GLY A 1 116 ? 14.128 -1.369 -21.259 1.00 85.50 116 GLY A N 1
ATOM 930 C CA . GLY A 1 116 ? 14.763 -0.062 -21.391 1.00 85.50 116 GLY A CA 1
ATOM 931 C C . GLY A 1 116 ? 16.236 -0.006 -20.979 1.00 85.50 116 GLY A C 1
ATOM 932 O O . GLY A 1 116 ? 16.897 0.997 -21.268 1.00 85.50 116 GLY A O 1
ATOM 933 N N . ALA A 1 117 ? 16.743 -1.034 -20.301 1.00 84.50 117 ALA A N 1
ATOM 934 C CA . ALA A 1 117 ? 18.103 -1.073 -19.789 1.00 84.50 117 ALA A CA 1
ATOM 935 C C . ALA A 1 117 ? 19.129 -1.477 -20.858 1.00 84.50 117 ALA A C 1
ATOM 937 O O . ALA A 1 117 ? 18.833 -2.127 -21.862 1.00 84.50 117 ALA A O 1
ATOM 938 N N . GLU A 1 118 ? 20.376 -1.068 -20.631 1.00 83.31 118 GLU A N 1
ATOM 939 C CA . GLU A 1 118 ? 21.497 -1.476 -21.472 1.00 83.31 118 GLU A CA 1
ATOM 940 C C . GLU A 1 118 ? 21.730 -2.981 -21.351 1.00 83.31 118 GLU A C 1
ATOM 942 O O . GLU A 1 118 ? 21.596 -3.559 -20.273 1.00 83.31 118 GLU A O 1
ATOM 947 N N . ARG A 1 119 ? 22.121 -3.625 -22.454 1.00 84.69 119 ARG A N 1
ATOM 948 C CA . ARG A 1 119 ? 22.441 -5.056 -22.468 1.00 84.69 119 ARG A CA 1
ATOM 949 C C . ARG A 1 119 ? 23.789 -5.304 -21.806 1.00 84.69 119 ARG A C 1
ATOM 951 O O . ARG A 1 119 ? 24.803 -5.504 -22.465 1.00 84.69 119 ARG A O 1
ATOM 958 N N . HIS A 1 120 ? 23.777 -5.264 -20.488 1.00 87.12 120 HIS A N 1
ATOM 959 C CA . HIS A 1 120 ? 24.946 -5.435 -19.654 1.00 87.12 120 HIS A CA 1
ATOM 960 C C . HIS A 1 120 ? 24.584 -6.263 -18.418 1.00 87.12 120 HIS A C 1
ATOM 962 O O . HIS A 1 120 ? 23.425 -6.320 -18.000 1.00 87.12 120 HIS A O 1
ATOM 968 N N . TRP A 1 121 ? 25.575 -6.929 -17.824 1.00 87.44 121 TRP A N 1
ATOM 969 C CA . TRP A 1 121 ? 25.340 -7.811 -16.681 1.00 87.44 121 TRP A CA 1
ATOM 970 C C . TRP A 1 121 ? 24.882 -7.041 -15.436 1.00 87.44 121 TRP A C 1
ATOM 972 O O . TRP A 1 121 ? 24.157 -7.598 -14.622 1.00 87.44 121 TRP A O 1
ATOM 982 N N . THR A 1 122 ? 25.247 -5.761 -15.293 1.00 89.12 122 THR A N 1
ATOM 983 C CA . THR A 1 122 ? 24.850 -4.945 -14.132 1.00 89.12 122 THR A CA 1
ATOM 984 C C . THR A 1 122 ? 23.341 -4.669 -14.064 1.00 89.12 122 THR A C 1
ATOM 986 O O . THR A 1 122 ? 22.745 -5.022 -13.044 1.00 89.12 122 THR A O 1
ATOM 989 N N . PRO A 1 123 ? 22.665 -4.107 -15.092 1.00 87.06 123 PRO A N 1
ATOM 990 C CA . PRO A 1 123 ? 21.211 -3.974 -15.060 1.00 87.06 123 PRO A CA 1
ATOM 991 C C . PRO A 1 123 ? 20.511 -5.334 -15.056 1.00 87.06 123 PRO A C 1
ATOM 993 O O . PRO A 1 123 ? 19.497 -5.475 -14.378 1.00 87.06 123 PRO A O 1
ATOM 996 N N . LEU A 1 124 ? 21.062 -6.349 -15.734 1.00 88.56 124 LEU A N 1
ATOM 997 C CA . LEU A 1 124 ? 20.508 -7.702 -15.682 1.00 88.56 124 LEU A CA 1
ATOM 998 C C . LEU A 1 124 ? 20.518 -8.257 -14.252 1.00 88.56 124 LEU A C 1
ATOM 1000 O O . LEU A 1 124 ? 19.504 -8.770 -13.797 1.00 88.56 124 LEU A O 1
ATOM 1004 N N . ALA A 1 125 ? 21.626 -8.116 -13.521 1.00 92.19 125 ALA A N 1
ATOM 1005 C CA . ALA A 1 125 ? 21.730 -8.553 -12.133 1.00 92.19 125 ALA A CA 1
ATOM 1006 C C . ALA A 1 125 ? 20.724 -7.823 -11.232 1.00 92.19 125 ALA A C 1
ATOM 1008 O O . ALA A 1 125 ? 20.085 -8.462 -10.401 1.00 92.19 125 ALA A O 1
ATOM 1009 N N . ALA A 1 126 ? 20.522 -6.515 -11.427 1.00 90.50 126 ALA A N 1
ATOM 1010 C CA . ALA A 1 126 ? 19.511 -5.755 -10.691 1.00 90.50 126 ALA A CA 1
ATOM 1011 C C . ALA A 1 126 ? 18.083 -6.247 -10.992 1.00 90.50 126 ALA A C 1
ATOM 1013 O O . ALA A 1 126 ? 17.297 -6.471 -10.070 1.00 90.50 126 ALA A O 1
ATOM 1014 N N . VAL A 1 127 ? 17.764 -6.478 -12.271 1.00 90.88 127 VAL A N 1
ATOM 1015 C CA . VAL A 1 127 ? 16.468 -7.027 -12.699 1.00 90.88 127 VAL A CA 1
ATOM 1016 C C . VAL A 1 127 ? 16.251 -8.429 -12.134 1.00 90.88 127 VAL A C 1
ATOM 1018 O O . VAL A 1 127 ? 15.168 -8.711 -11.632 1.00 90.88 127 VAL A O 1
ATOM 1021 N N . LEU A 1 128 ? 17.263 -9.299 -12.169 1.00 92.19 128 LEU A N 1
ATOM 1022 C CA . LEU A 1 128 ? 17.181 -10.654 -11.621 1.00 92.19 128 LEU A CA 1
ATOM 1023 C C . LEU A 1 128 ? 17.071 -10.655 -10.094 1.00 92.19 128 LEU A C 1
ATOM 1025 O O . LEU A 1 128 ? 16.335 -11.470 -9.551 1.00 92.19 128 LEU A O 1
ATOM 1029 N N . ALA A 1 129 ? 17.742 -9.739 -9.396 1.00 94.50 129 ALA A N 1
ATOM 1030 C CA . ALA A 1 129 ? 17.634 -9.623 -7.946 1.00 94.50 129 ALA A CA 1
ATOM 1031 C C . ALA A 1 129 ? 16.220 -9.196 -7.525 1.00 94.50 129 ALA A C 1
ATOM 1033 O O . ALA A 1 129 ? 15.581 -9.867 -6.712 1.00 94.50 129 ALA A O 1
ATOM 1034 N N . VAL A 1 130 ? 15.698 -8.114 -8.113 1.00 91.88 130 VAL A N 1
ATOM 1035 C CA . VAL A 1 130 ? 14.351 -7.609 -7.806 1.00 91.88 130 VAL A CA 1
ATOM 1036 C C . VAL A 1 130 ? 13.287 -8.593 -8.297 1.00 91.88 130 VAL A C 1
ATOM 1038 O O . VAL A 1 130 ? 12.435 -9.030 -7.524 1.00 91.88 130 VAL A O 1
ATOM 1041 N N . GLY A 1 131 ? 13.369 -9.003 -9.562 1.00 91.94 131 GLY A N 1
ATOM 1042 C CA . GLY A 1 131 ? 12.429 -9.927 -10.193 1.00 91.94 131 GLY A CA 1
ATOM 1043 C C . GLY A 1 131 ? 12.433 -11.311 -9.567 1.00 91.94 131 GLY A C 1
ATOM 1044 O O . GLY A 1 131 ? 11.364 -11.863 -9.323 1.00 91.94 131 GLY A O 1
ATOM 1045 N N . GLY A 1 132 ? 13.607 -11.847 -9.237 1.00 93.75 132 GLY A N 1
ATOM 1046 C CA . GLY A 1 132 ? 13.751 -13.120 -8.535 1.00 93.75 132 GLY A CA 1
ATOM 1047 C C . GLY A 1 132 ? 13.152 -13.072 -7.133 1.00 93.75 132 GLY A C 1
ATOM 1048 O O . GLY A 1 132 ? 12.445 -13.998 -6.747 1.00 93.75 132 GLY A O 1
ATOM 1049 N N . THR A 1 133 ? 13.335 -11.964 -6.406 1.00 93.12 133 THR A N 1
ATOM 1050 C CA . THR A 1 133 ? 12.708 -11.763 -5.089 1.00 93.12 133 THR A CA 1
ATOM 1051 C C . THR A 1 133 ? 11.182 -11.741 -5.196 1.00 93.12 133 THR A C 1
ATOM 1053 O O . THR A 1 133 ? 10.501 -12.451 -4.458 1.00 93.12 133 THR A O 1
ATOM 1056 N N . ILE A 1 134 ? 10.626 -10.982 -6.147 1.00 91.19 134 ILE A N 1
ATOM 1057 C CA . ILE A 1 134 ? 9.172 -10.937 -6.374 1.00 91.19 134 ILE A CA 1
ATOM 1058 C C . ILE A 1 134 ? 8.656 -12.322 -6.782 1.00 91.19 134 ILE A C 1
ATOM 1060 O O . ILE A 1 134 ? 7.668 -12.795 -6.224 1.00 91.19 134 ILE A O 1
ATOM 1064 N N . THR A 1 135 ? 9.346 -12.991 -7.711 1.00 92.81 135 THR A N 1
ATOM 1065 C CA . THR A 1 135 ? 8.990 -14.337 -8.187 1.00 92.81 135 THR A CA 1
ATOM 1066 C C . THR A 1 135 ? 8.979 -15.331 -7.031 1.00 92.81 135 THR A C 1
ATOM 1068 O O . THR A 1 135 ? 8.038 -16.108 -6.911 1.00 92.81 135 THR A O 1
ATOM 1071 N N . PHE A 1 136 ? 9.977 -15.276 -6.144 1.00 94.06 136 PHE A N 1
ATOM 1072 C CA . PHE A 1 136 ? 10.043 -16.116 -4.953 1.00 94.06 136 PHE A CA 1
ATOM 1073 C C . PHE A 1 136 ? 8.810 -15.931 -4.061 1.00 94.06 136 PHE A C 1
ATOM 1075 O O . PHE A 1 136 ? 8.179 -16.919 -3.688 1.00 94.06 136 PHE A O 1
ATOM 1082 N N . PHE A 1 137 ? 8.418 -14.689 -3.757 1.00 91.62 137 PHE A N 1
ATOM 1083 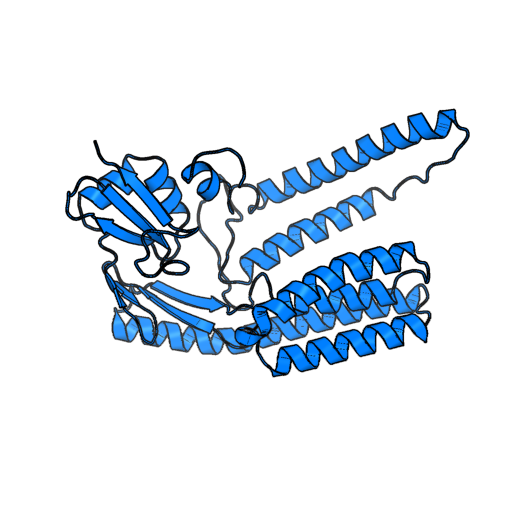C CA . PHE A 1 137 ? 7.238 -14.431 -2.926 1.00 91.62 137 PHE A CA 1
ATOM 1084 C C . PHE A 1 137 ? 5.930 -14.842 -3.608 1.00 91.62 137 PHE A C 1
ATOM 1086 O O . PHE A 1 137 ? 5.087 -15.462 -2.963 1.00 91.62 137 PHE A O 1
ATOM 1093 N N . VAL A 1 138 ? 5.773 -14.560 -4.906 1.00 91.12 138 VAL A N 1
ATOM 1094 C CA . VAL A 1 138 ? 4.591 -14.975 -5.682 1.00 91.12 138 VAL A CA 1
ATOM 1095 C C . VAL A 1 138 ? 4.481 -16.500 -5.727 1.00 91.12 138 VAL A C 1
ATOM 1097 O O . VAL A 1 138 ? 3.412 -17.042 -5.459 1.00 91.12 138 VAL A O 1
ATOM 1100 N N . ALA A 1 139 ? 5.585 -17.205 -5.988 1.00 91.62 139 ALA A N 1
ATOM 1101 C CA . ALA A 1 139 ? 5.621 -18.665 -5.997 1.00 91.62 139 ALA A CA 1
ATOM 1102 C C . ALA A 1 139 ? 5.370 -19.254 -4.601 1.00 91.62 139 ALA A C 1
ATOM 1104 O O . ALA A 1 139 ? 4.664 -20.252 -4.457 1.00 91.62 139 ALA A O 1
ATOM 1105 N N . ARG A 1 140 ? 5.900 -18.631 -3.543 1.00 94.25 140 ARG A N 1
ATOM 1106 C CA . ARG A 1 140 ? 5.676 -19.092 -2.169 1.00 94.25 140 ARG A CA 1
ATOM 1107 C C . ARG A 1 140 ? 4.229 -18.905 -1.709 1.00 94.25 140 ARG A C 1
ATOM 1109 O O . ARG A 1 140 ? 3.797 -19.666 -0.845 1.00 94.25 140 ARG A O 1
ATOM 1116 N N . ALA A 1 141 ? 3.519 -17.936 -2.283 1.00 90.00 141 ALA A N 1
ATOM 1117 C CA . ALA A 1 141 ? 2.114 -17.631 -2.024 1.00 90.00 141 ALA A CA 1
ATOM 1118 C C . ALA A 1 141 ? 1.163 -18.154 -3.124 1.00 90.00 141 ALA A C 1
ATOM 1120 O O . ALA A 1 141 ? 0.055 -17.639 -3.268 1.00 90.00 141 ALA A O 1
ATOM 1121 N N . HIS A 1 142 ? 1.581 -19.139 -3.931 1.00 89.38 142 HIS A N 1
ATOM 1122 C CA . HIS A 1 142 ? 0.805 -19.650 -5.074 1.00 89.38 142 HIS A CA 1
ATOM 1123 C C . HIS A 1 142 ? -0.580 -20.207 -4.704 1.00 89.38 142 HIS A C 1
ATOM 1125 O O . HIS A 1 142 ? -1.468 -20.242 -5.548 1.00 89.38 142 HIS A O 1
ATOM 1131 N N . ASP A 1 143 ? -0.761 -20.647 -3.460 1.00 90.06 143 ASP A N 1
ATOM 1132 C CA . ASP A 1 143 ? -2.019 -21.123 -2.884 1.00 90.06 143 ASP A CA 1
ATOM 1133 C C . ASP A 1 143 ? -3.012 -19.978 -2.616 1.00 90.06 143 ASP A C 1
ATOM 1135 O O . ASP A 1 143 ? -4.233 -20.148 -2.683 1.00 90.06 143 ASP A O 1
ATOM 1139 N N . VAL A 1 144 ? -2.491 -18.778 -2.360 1.00 88.81 144 VAL A N 1
ATOM 1140 C CA . VAL A 1 144 ? -3.284 -17.564 -2.156 1.00 88.81 144 VAL A CA 1
ATOM 1141 C C . VAL A 1 144 ? -3.484 -16.810 -3.470 1.00 88.81 144 VAL A C 1
ATOM 1143 O O . VAL A 1 144 ? -4.559 -16.259 -3.696 1.00 88.81 144 VAL A O 1
ATOM 1146 N N . VAL A 1 145 ? -2.490 -16.785 -4.352 1.00 92.62 145 VAL A N 1
ATOM 1147 C CA . VAL A 1 145 ? -2.532 -16.035 -5.614 1.00 92.62 145 VAL A CA 1
ATOM 1148 C C . VAL A 1 145 ? -3.493 -16.683 -6.619 1.00 92.62 145 VAL A C 1
ATOM 1150 O O . VAL A 1 145 ? -3.545 -17.899 -6.767 1.00 92.62 145 VAL A O 1
ATOM 1153 N N . ALA A 1 146 ? -4.260 -15.871 -7.350 1.00 94.00 146 ALA A N 1
ATOM 1154 C CA . ALA A 1 146 ? -5.171 -16.375 -8.372 1.00 94.00 146 ALA A CA 1
ATOM 1155 C C . ALA A 1 146 ? -4.416 -17.112 -9.496 1.00 94.00 146 ALA A C 1
ATOM 1157 O O . ALA A 1 146 ? -3.442 -16.597 -10.045 1.00 94.00 146 ALA A O 1
ATOM 1158 N N . THR A 1 147 ? -4.901 -18.290 -9.906 1.00 94.31 147 THR A N 1
ATOM 1159 C CA . THR A 1 147 ? -4.226 -19.138 -10.908 1.00 94.31 147 THR A CA 1
ATOM 1160 C C . THR A 1 147 ? -3.994 -18.420 -12.236 1.00 94.31 147 THR A C 1
ATOM 1162 O O . THR A 1 147 ? -2.912 -18.513 -12.810 1.00 94.31 147 THR A O 1
ATOM 1165 N N . TRP A 1 148 ? -4.976 -17.648 -12.714 1.00 94.50 148 TRP A N 1
ATOM 1166 C CA . TRP A 1 148 ? -4.826 -16.868 -13.946 1.00 94.50 148 TRP A CA 1
ATOM 1167 C C . TRP A 1 148 ? -3.712 -15.820 -13.827 1.00 94.50 148 TRP A C 1
ATOM 1169 O O . TRP A 1 148 ? -3.012 -15.559 -14.802 1.00 94.50 148 TRP A O 1
ATOM 1179 N N . LEU A 1 149 ? -3.505 -15.254 -12.633 1.00 93.69 149 LEU A N 1
ATOM 1180 C CA . LEU A 1 149 ? -2.450 -14.279 -12.394 1.00 93.69 149 LEU A CA 1
ATOM 1181 C C . LEU A 1 149 ? -1.074 -14.942 -12.451 1.00 93.69 149 LEU A C 1
ATOM 1183 O O . LEU A 1 149 ? -0.163 -14.365 -13.031 1.00 93.69 149 LEU A O 1
ATOM 1187 N N . LEU A 1 150 ? -0.929 -16.168 -11.938 1.00 93.94 150 LEU A N 1
ATOM 1188 C CA . LEU A 1 150 ? 0.308 -16.946 -12.086 1.00 93.94 150 LEU A CA 1
ATOM 1189 C C . LEU A 1 150 ? 0.633 -17.216 -13.562 1.00 93.94 150 LEU A C 1
ATOM 1191 O O . LEU A 1 150 ? 1.785 -17.081 -13.972 1.00 93.94 150 LEU A O 1
ATOM 1195 N N . VAL A 1 151 ? -0.379 -17.539 -14.375 1.00 94.75 151 VAL A N 1
ATOM 1196 C CA . VAL A 1 151 ? -0.213 -17.742 -15.824 1.00 94.75 151 VAL A CA 1
ATOM 1197 C C . VAL A 1 151 ? 0.224 -16.446 -16.509 1.00 94.75 151 VAL A C 1
ATOM 1199 O O . VAL A 1 151 ? 1.212 -16.446 -17.242 1.00 94.75 151 VAL A O 1
ATOM 1202 N N . VAL A 1 152 ? -0.456 -15.326 -16.239 1.00 93.75 152 VAL A N 1
ATOM 1203 C CA . VAL A 1 152 ? -0.082 -14.010 -16.787 1.00 93.75 152 VAL A CA 1
ATOM 1204 C C . VAL A 1 152 ? 1.325 -13.606 -16.342 1.00 93.75 152 VAL A C 1
ATOM 1206 O O . VAL A 1 152 ? 2.103 -13.114 -17.157 1.00 93.75 152 VAL A O 1
ATOM 1209 N N . TYR A 1 153 ? 1.677 -13.858 -15.080 1.00 93.88 153 TYR A N 1
ATOM 1210 C CA . TYR A 1 153 ? 3.007 -13.597 -14.535 1.00 93.88 153 TYR A CA 1
ATOM 1211 C C . TYR A 1 153 ? 4.079 -14.396 -15.285 1.00 93.88 153 TYR A C 1
ATOM 1213 O O . TYR A 1 153 ? 5.058 -13.821 -15.758 1.00 93.88 153 TYR A O 1
ATOM 1221 N N . ALA A 1 154 ? 3.871 -15.703 -15.472 1.00 94.31 154 ALA A N 1
ATOM 1222 C CA . ALA A 1 154 ? 4.795 -16.561 -16.208 1.00 94.31 154 ALA A CA 1
ATOM 1223 C C . ALA A 1 154 ? 4.958 -16.113 -17.670 1.00 94.31 154 ALA A C 1
ATOM 1225 O O . ALA A 1 154 ? 6.085 -16.000 -18.159 1.00 94.31 154 ALA A O 1
ATOM 1226 N N . ILE A 1 155 ? 3.852 -15.789 -18.352 1.00 94.94 155 ILE A N 1
ATOM 1227 C CA . ILE A 1 155 ? 3.879 -15.251 -19.720 1.00 94.94 155 ILE A CA 1
ATOM 1228 C C . ILE A 1 155 ? 4.685 -13.952 -19.761 1.00 94.94 155 ILE A C 1
ATOM 1230 O O . ILE A 1 155 ? 5.549 -13.799 -20.623 1.00 94.94 155 ILE A O 1
ATOM 1234 N N . ALA A 1 156 ? 4.455 -13.034 -18.822 1.00 93.12 156 ALA A N 1
ATOM 1235 C CA . ALA A 1 156 ? 5.185 -11.776 -18.756 1.00 93.12 156 ALA A CA 1
ATOM 1236 C C . ALA A 1 156 ? 6.688 -11.989 -18.528 1.00 93.12 156 ALA A C 1
ATOM 1238 O O . ALA A 1 156 ? 7.484 -11.320 -19.179 1.00 93.12 156 ALA A O 1
ATOM 1239 N N . CYS A 1 157 ? 7.095 -12.941 -17.682 1.00 93.31 157 CYS A N 1
ATOM 1240 C CA . CYS A 1 157 ? 8.505 -13.303 -17.506 1.00 93.31 157 CYS A CA 1
ATOM 1241 C C . CYS A 1 157 ? 9.134 -13.840 -18.802 1.00 93.31 157 CYS A C 1
ATOM 1243 O O . CYS A 1 157 ? 10.240 -13.434 -19.165 1.00 93.31 157 CYS A O 1
ATOM 1245 N N . VAL A 1 158 ? 8.429 -14.712 -19.530 1.00 94.19 158 VAL A N 1
ATOM 1246 C CA . VAL A 1 158 ? 8.896 -15.246 -20.822 1.00 94.19 158 VAL A CA 1
ATOM 1247 C C . VAL A 1 158 ? 9.018 -14.128 -21.856 1.00 94.19 158 VAL A C 1
ATOM 1249 O O . VAL A 1 158 ? 10.050 -13.992 -22.514 1.00 94.19 158 VAL A O 1
ATOM 1252 N N . VAL A 1 159 ? 7.995 -13.282 -21.966 1.00 91.88 159 VAL A N 1
ATOM 1253 C CA . VAL A 1 159 ? 7.980 -12.115 -22.853 1.00 91.88 159 VAL A CA 1
ATOM 1254 C C . VAL A 1 159 ? 9.114 -11.154 -22.492 1.00 91.88 159 VAL A C 1
ATOM 1256 O O . VAL A 1 159 ? 9.822 -10.689 -23.385 1.00 91.88 159 VAL A O 1
ATOM 1259 N N . ALA A 1 160 ? 9.367 -10.926 -21.201 1.00 90.81 160 ALA A N 1
ATOM 1260 C CA . ALA A 1 160 ? 10.477 -10.110 -20.726 1.00 90.81 160 ALA A CA 1
ATOM 1261 C C . ALA A 1 160 ? 11.830 -10.661 -21.195 1.00 90.81 160 ALA A C 1
ATOM 1263 O O . ALA A 1 160 ? 12.625 -9.912 -21.766 1.00 90.81 160 ALA A O 1
ATOM 1264 N N . ALA A 1 161 ? 12.057 -11.968 -21.027 1.00 91.06 161 ALA A N 1
ATOM 1265 C CA . ALA A 1 161 ? 13.285 -12.646 -21.435 1.00 91.06 161 ALA A CA 1
ATOM 1266 C C . ALA A 1 161 ? 13.497 -12.617 -22.960 1.00 91.06 161 ALA A C 1
ATOM 1268 O O . ALA A 1 161 ? 14.597 -12.317 -23.435 1.00 91.06 161 ALA A O 1
ATOM 1269 N N . ILE A 1 162 ? 12.442 -12.862 -23.746 1.00 90.62 162 ILE A N 1
ATOM 1270 C CA . ILE A 1 162 ? 12.487 -12.739 -25.212 1.00 90.62 162 ILE A CA 1
ATOM 1271 C C . ILE A 1 162 ? 12.801 -11.294 -25.607 1.00 90.62 162 ILE A C 1
ATOM 1273 O O . ILE A 1 162 ? 13.657 -11.057 -26.457 1.00 90.62 162 ILE A O 1
ATOM 1277 N N . GLY A 1 163 ? 12.136 -10.326 -24.975 1.00 88.06 163 GLY A N 1
ATOM 1278 C CA . GLY A 1 163 ? 12.344 -8.907 -25.231 1.00 88.06 163 GLY A CA 1
ATOM 1279 C C . GLY A 1 163 ? 13.791 -8.475 -24.985 1.00 88.06 163 GLY A C 1
ATOM 1280 O O . GLY A 1 163 ? 14.414 -7.889 -25.867 1.00 88.06 163 GLY A O 1
ATOM 1281 N N . TRP A 1 164 ? 14.355 -8.858 -23.834 1.00 86.75 164 TRP A N 1
ATOM 1282 C CA . TRP A 1 164 ? 15.745 -8.579 -23.467 1.00 86.75 164 TRP A CA 1
ATOM 1283 C C . TRP A 1 164 ? 16.750 -9.182 -24.461 1.00 86.75 164 TRP A C 1
ATOM 1285 O O . TRP A 1 164 ? 17.681 -8.505 -24.903 1.00 86.75 164 TRP A O 1
ATOM 1295 N N . THR A 1 165 ? 16.551 -10.449 -24.843 1.00 85.88 165 THR A N 1
ATOM 1296 C CA . THR A 1 165 ? 17.482 -11.187 -25.714 1.00 85.88 165 THR A CA 1
ATOM 1297 C C . THR A 1 165 ? 17.395 -10.765 -27.180 1.00 85.88 165 THR A C 1
ATOM 1299 O O . THR A 1 165 ? 18.424 -10.636 -27.843 1.00 85.88 165 THR A O 1
ATOM 1302 N N . ARG A 1 166 ? 16.190 -10.507 -27.704 1.00 84.19 166 ARG A N 1
ATOM 1303 C CA . ARG A 1 166 ? 15.975 -10.284 -29.144 1.00 84.19 166 ARG A CA 1
ATOM 1304 C C . ARG A 1 166 ? 15.916 -8.822 -29.564 1.00 84.19 166 ARG A C 1
ATOM 1306 O O . ARG A 1 166 ? 16.334 -8.522 -30.675 1.00 84.19 166 ARG A O 1
ATOM 1313 N N . TYR A 1 167 ? 15.502 -7.906 -28.690 1.00 78.56 167 TYR A N 1
ATOM 1314 C CA . TYR A 1 167 ? 15.286 -6.504 -29.067 1.00 78.56 167 TYR A CA 1
ATOM 1315 C C . TYR A 1 167 ? 16.185 -5.537 -28.288 1.00 78.56 167 TYR A C 1
ATOM 1317 O O . TYR A 1 167 ? 16.375 -5.677 -27.080 1.00 78.56 167 TYR A O 1
ATOM 1325 N N . TRP A 1 168 ? 16.775 -4.563 -28.987 1.00 76.50 168 TRP A N 1
ATOM 1326 C CA . TRP A 1 168 ? 17.401 -3.397 -28.364 1.00 76.50 168 TRP A CA 1
ATOM 1327 C C . TRP A 1 168 ? 16.478 -2.207 -28.585 1.00 76.50 168 TRP A C 1
ATOM 1329 O O . TRP A 1 168 ? 16.238 -1.800 -29.720 1.00 76.50 168 TRP A O 1
ATOM 1339 N N . PHE A 1 169 ? 15.921 -1.674 -27.503 1.00 76.62 169 PHE A N 1
ATOM 1340 C CA . PHE A 1 169 ? 14.852 -0.684 -27.598 1.00 76.62 169 PHE A CA 1
ATOM 1341 C C . PHE A 1 169 ? 15.363 0.733 -27.895 1.00 76.62 169 PHE A C 1
ATOM 1343 O O . PHE A 1 169 ? 14.580 1.595 -28.291 1.00 76.62 169 PHE A O 1
ATOM 1350 N N . GLY A 1 170 ? 16.663 0.995 -27.748 1.00 82.06 170 GLY A N 1
ATOM 1351 C CA . GLY A 1 170 ? 17.235 2.329 -27.921 1.00 82.06 170 GLY A CA 1
ATOM 1352 C C . GLY A 1 170 ? 16.525 3.421 -27.104 1.00 82.06 170 GLY A C 1
ATOM 1353 O O . GLY A 1 170 ? 15.677 3.134 -26.253 1.00 82.06 170 GLY A O 1
ATOM 1354 N N . PRO A 1 171 ? 16.849 4.707 -27.330 1.00 84.00 171 PRO A N 1
ATOM 1355 C CA . PRO A 1 171 ? 16.278 5.797 -26.544 1.00 84.00 171 PRO A CA 1
ATOM 1356 C C . PRO A 1 171 ? 14.766 5.996 -26.697 1.00 84.00 171 PRO A C 1
ATOM 1358 O O . PRO A 1 171 ? 14.089 6.304 -25.718 1.00 84.00 171 PRO A O 1
ATOM 1361 N N . VAL A 1 172 ? 14.232 5.807 -27.904 1.00 87.25 172 VAL A N 1
ATOM 1362 C CA . VAL A 1 172 ? 12.801 5.998 -28.190 1.00 87.25 172 VAL A CA 1
ATOM 1363 C C . VAL A 1 172 ? 11.985 4.788 -27.737 1.00 87.25 172 VAL A C 1
ATOM 1365 O O . VAL A 1 172 ? 10.914 4.945 -27.153 1.00 87.25 172 VAL A O 1
ATOM 1368 N N . GLY A 1 173 ? 12.481 3.568 -27.954 1.00 87.31 173 GLY A N 1
ATOM 1369 C CA . GLY A 1 173 ? 11.771 2.360 -27.541 1.00 87.31 173 GLY A CA 1
ATOM 1370 C C . GLY A 1 173 ? 11.691 2.223 -26.024 1.00 87.31 173 GLY A C 1
ATOM 1371 O O . GLY A 1 173 ? 10.634 1.841 -25.534 1.00 87.31 173 GLY A O 1
ATOM 1372 N N . ARG A 1 174 ? 12.725 2.623 -25.261 1.00 88.44 174 ARG A N 1
ATOM 1373 C CA . ARG A 1 174 ? 12.637 2.632 -23.785 1.00 88.44 174 ARG A CA 1
ATOM 1374 C C . ARG A 1 174 ? 11.574 3.602 -23.265 1.00 88.44 174 ARG A C 1
ATOM 1376 O O . ARG A 1 174 ? 10.844 3.264 -22.340 1.00 88.44 174 ARG A O 1
ATOM 1383 N N . GLN A 1 175 ? 11.437 4.777 -23.888 1.00 89.81 175 GLN A N 1
ATOM 1384 C CA . GLN A 1 175 ? 10.388 5.741 -23.537 1.00 89.81 175 GLN A CA 1
ATOM 1385 C C . GLN A 1 175 ? 8.999 5.179 -23.847 1.00 89.81 175 GLN A C 1
ATOM 1387 O O . GLN A 1 175 ? 8.102 5.272 -23.014 1.00 89.81 175 GLN A O 1
ATOM 1392 N N . ARG A 1 176 ? 8.832 4.541 -25.012 1.00 90.88 176 ARG A N 1
ATOM 1393 C CA . ARG A 1 176 ? 7.576 3.876 -25.388 1.00 90.88 176 ARG A CA 1
ATOM 1394 C C . ARG A 1 176 ? 7.232 2.723 -24.448 1.00 90.88 176 ARG A C 1
ATOM 1396 O O . ARG A 1 176 ? 6.082 2.621 -24.044 1.00 90.88 176 ARG A O 1
ATOM 1403 N N . ALA A 1 177 ? 8.206 1.895 -24.070 1.00 90.12 177 ALA A N 1
ATOM 1404 C CA . ALA A 1 177 ? 8.005 0.797 -23.127 1.00 90.12 177 ALA A CA 1
ATOM 1405 C C . ALA A 1 177 ? 7.568 1.312 -21.747 1.00 90.12 177 ALA A C 1
ATOM 1407 O O . ALA A 1 177 ? 6.601 0.803 -21.185 1.00 90.12 177 ALA A O 1
ATOM 1408 N N . ALA A 1 178 ? 8.219 2.362 -21.234 1.00 91.38 178 ALA A N 1
ATOM 1409 C CA . ALA A 1 178 ? 7.834 2.999 -19.977 1.00 91.38 178 ALA A CA 1
ATOM 1410 C C . ALA A 1 178 ? 6.430 3.629 -20.050 1.00 91.38 178 ALA A C 1
ATOM 1412 O O . ALA A 1 178 ? 5.608 3.401 -19.165 1.00 91.38 178 ALA A O 1
ATOM 1413 N N . ALA A 1 179 ? 6.122 4.369 -21.120 1.00 93.62 179 ALA A N 1
ATOM 1414 C CA . ALA A 1 179 ? 4.803 4.968 -21.322 1.00 93.62 179 ALA A CA 1
ATOM 1415 C C . ALA A 1 179 ? 3.700 3.905 -21.438 1.00 93.62 179 ALA A C 1
ATOM 1417 O O . ALA A 1 179 ? 2.633 4.052 -20.847 1.00 93.62 179 ALA A O 1
ATOM 1418 N N . PHE A 1 180 ? 3.970 2.810 -22.152 1.00 93.62 180 PHE A N 1
ATOM 1419 C CA . PHE A 1 180 ? 3.048 1.687 -22.268 1.00 93.62 180 PHE A CA 1
ATOM 1420 C C . PHE A 1 180 ? 2.827 0.991 -20.922 1.00 93.62 180 PHE A C 1
ATOM 1422 O O . PHE A 1 180 ? 1.686 0.723 -20.565 1.00 93.62 180 PHE A O 1
ATOM 1429 N N . ALA A 1 181 ? 3.882 0.760 -20.137 1.00 94.12 181 ALA A N 1
ATOM 1430 C CA . ALA A 1 181 ? 3.758 0.210 -18.789 1.00 94.12 181 ALA A CA 1
ATOM 1431 C C . ALA A 1 181 ? 2.892 1.089 -17.878 1.00 94.12 181 ALA A C 1
ATOM 1433 O O . ALA A 1 181 ? 2.007 0.574 -17.196 1.00 94.12 181 ALA A O 1
ATOM 1434 N N . LEU A 1 182 ? 3.092 2.411 -17.906 1.00 94.31 182 LEU A N 1
ATOM 1435 C CA . LEU A 1 182 ? 2.246 3.347 -17.164 1.00 94.31 182 LEU A CA 1
ATOM 1436 C C . LEU A 1 182 ? 0.792 3.296 -17.642 1.00 94.31 182 LEU A C 1
ATOM 1438 O O . LEU A 1 182 ? -0.112 3.230 -16.815 1.00 94.31 182 LEU A O 1
ATOM 1442 N N . LEU A 1 183 ? 0.560 3.265 -18.957 1.00 96.69 183 LEU A N 1
ATOM 1443 C CA . LEU A 1 183 ? -0.785 3.138 -19.518 1.00 96.69 183 LEU A CA 1
ATOM 1444 C C . LEU A 1 183 ? -1.463 1.839 -19.062 1.00 96.69 183 LEU A C 1
ATOM 1446 O O . LEU A 1 183 ? -2.612 1.876 -18.632 1.00 96.69 183 LEU A O 1
ATOM 1450 N N . VAL A 1 184 ? -0.754 0.708 -19.098 1.00 96.00 184 VAL A N 1
ATOM 1451 C CA . VAL A 1 184 ? -1.259 -0.585 -18.612 1.00 96.00 184 VAL A CA 1
ATOM 1452 C C . VAL A 1 184 ? -1.635 -0.501 -17.134 1.00 96.00 184 VAL A C 1
ATOM 1454 O O . VAL A 1 184 ? -2.718 -0.950 -16.771 1.00 96.00 184 VAL A O 1
ATOM 1457 N N . LEU A 1 185 ? -0.800 0.110 -16.287 1.00 95.19 185 LEU A N 1
ATOM 1458 C CA . LEU A 1 185 ? -1.111 0.278 -14.864 1.00 95.19 185 LEU A CA 1
ATOM 1459 C C . LEU A 1 185 ? -2.313 1.200 -14.625 1.00 95.19 185 LEU A C 1
ATOM 1461 O O . LEU A 1 185 ? -3.140 0.901 -13.764 1.00 95.19 185 LEU A O 1
ATOM 1465 N N . VAL A 1 186 ? -2.449 2.283 -15.395 1.00 95.50 186 VAL A N 1
ATOM 1466 C CA . VAL A 1 186 ? -3.610 3.187 -15.322 1.00 95.50 186 VAL A CA 1
ATOM 1467 C C . VAL A 1 186 ? -4.887 2.457 -15.728 1.00 95.50 186 VAL A C 1
ATOM 1469 O O . VAL A 1 186 ? -5.876 2.520 -15.002 1.00 95.50 186 VAL A O 1
ATOM 1472 N N . LEU A 1 187 ? -4.868 1.725 -16.845 1.00 97.25 187 LEU A N 1
ATOM 1473 C CA . LEU A 1 187 ? -6.019 0.948 -17.312 1.00 97.25 187 LEU A CA 1
ATOM 1474 C C . LEU A 1 187 ? -6.385 -0.164 -16.326 1.00 97.25 187 LEU A C 1
ATOM 1476 O O . LEU A 1 187 ? -7.560 -0.351 -16.022 1.00 97.25 187 LEU A O 1
ATOM 1480 N N . TYR A 1 188 ? -5.388 -0.865 -15.785 1.00 95.94 188 TYR A N 1
ATOM 1481 C CA . TYR A 1 188 ? -5.579 -1.901 -14.775 1.00 95.94 188 TYR A CA 1
ATOM 1482 C C . TYR A 1 188 ? -6.224 -1.344 -13.500 1.00 95.94 188 TYR A C 1
ATOM 1484 O O . TYR A 1 188 ? -7.238 -1.863 -13.032 1.00 95.94 188 TYR A O 1
ATOM 1492 N N . THR A 1 189 ? -5.675 -0.248 -12.973 1.00 95.06 189 THR A N 1
ATOM 1493 C CA . THR A 1 189 ? -6.187 0.410 -11.764 1.00 95.06 189 THR A CA 1
ATOM 1494 C C . THR A 1 189 ? -7.579 0.988 -12.001 1.00 95.06 189 THR A C 1
ATOM 1496 O O . THR A 1 189 ? -8.455 0.838 -11.156 1.00 95.06 189 THR A O 1
ATOM 1499 N N . GLY A 1 190 ? -7.824 1.583 -13.172 1.00 96.31 190 GLY A N 1
ATOM 1500 C CA . GLY A 1 190 ? -9.138 2.087 -13.569 1.00 96.31 190 GLY A CA 1
ATOM 1501 C C . GLY A 1 190 ? -10.184 0.978 -13.706 1.00 96.31 190 GLY A C 1
ATOM 1502 O O . GLY A 1 190 ? -11.312 1.136 -13.246 1.00 96.31 190 GLY A O 1
ATOM 1503 N N . ALA A 1 191 ? -9.819 -0.176 -14.266 1.00 96.94 191 ALA A N 1
ATOM 1504 C CA . ALA A 1 191 ? -10.712 -1.330 -14.326 1.00 96.94 191 ALA A CA 1
ATOM 1505 C C . ALA A 1 191 ? -11.048 -1.849 -12.919 1.00 96.94 191 ALA A C 1
ATOM 1507 O O . ALA A 1 191 ? -12.219 -2.068 -12.604 1.00 96.94 191 ALA A O 1
ATOM 1508 N N . GLN A 1 192 ? -10.040 -1.998 -12.051 1.00 97.00 192 GLN A N 1
ATOM 1509 C CA . GLN A 1 192 ? -10.237 -2.377 -10.649 1.00 97.00 192 GLN A CA 1
ATOM 1510 C C . GLN A 1 192 ? -11.147 -1.379 -9.926 1.00 97.00 192 GLN A C 1
ATOM 1512 O O . GLN A 1 192 ? -12.063 -1.800 -9.231 1.00 97.00 192 GLN A O 1
ATOM 1517 N N . ALA A 1 193 ? -10.959 -0.075 -10.144 1.00 96.31 193 ALA A N 1
ATOM 1518 C CA . ALA A 1 193 ? -11.784 0.989 -9.579 1.00 96.31 193 ALA A CA 1
ATOM 1519 C C . ALA A 1 193 ? -13.271 0.845 -9.925 1.00 96.31 193 ALA A C 1
ATOM 1521 O O . ALA A 1 193 ? -14.125 0.920 -9.042 1.00 96.31 193 ALA A O 1
ATOM 1522 N N . VAL A 1 194 ? -13.576 0.618 -11.205 1.00 97.19 194 VAL A N 1
ATOM 1523 C CA . VAL A 1 194 ? -14.954 0.472 -11.697 1.00 97.19 194 VAL A CA 1
ATOM 1524 C C . VAL A 1 194 ? -15.630 -0.753 -11.079 1.00 97.19 194 VAL A C 1
ATOM 1526 O O . VAL A 1 194 ? -16.765 -0.672 -10.601 1.00 97.19 194 VAL A O 1
ATOM 1529 N N . VAL A 1 195 ? -14.928 -1.889 -11.033 1.00 97.38 195 VAL A N 1
ATOM 1530 C CA . VAL A 1 195 ? -15.456 -3.117 -10.418 1.00 97.38 195 VAL A CA 1
ATOM 1531 C C . VAL A 1 195 ? -15.586 -2.956 -8.896 1.00 97.38 195 VAL A C 1
ATOM 1533 O O . VAL A 1 195 ? -16.603 -3.349 -8.315 1.00 97.38 195 VAL A O 1
ATOM 1536 N N . ALA A 1 196 ? -14.601 -2.323 -8.253 1.00 97.19 196 ALA A N 1
ATOM 1537 C CA . ALA A 1 196 ? -14.599 -2.045 -6.821 1.00 97.19 196 ALA A CA 1
ATOM 1538 C C . ALA A 1 196 ? -15.786 -1.173 -6.417 1.00 97.19 196 ALA A C 1
ATOM 1540 O O . ALA A 1 196 ? -16.411 -1.461 -5.403 1.00 97.19 196 ALA A O 1
ATOM 1541 N N . ASP A 1 197 ? -16.136 -0.142 -7.191 1.00 97.19 197 ASP A N 1
ATOM 1542 C CA . ASP A 1 197 ? -17.271 0.734 -6.877 1.00 97.19 197 ASP A CA 1
ATOM 1543 C C . ASP A 1 197 ? -18.582 -0.057 -6.777 1.00 97.19 197 ASP A C 1
ATOM 1545 O O . ASP A 1 197 ? -19.328 0.068 -5.802 1.00 97.19 197 ASP A O 1
ATOM 1549 N N . THR A 1 198 ? -18.806 -0.975 -7.720 1.00 96.62 198 THR A N 1
ATOM 1550 C CA . THR A 1 198 ? -19.967 -1.875 -7.692 1.00 96.62 198 THR A CA 1
ATOM 1551 C C . THR A 1 198 ? -19.947 -2.756 -6.440 1.00 96.62 198 THR A C 1
ATOM 1553 O O . THR A 1 198 ? -20.941 -2.834 -5.714 1.00 96.62 198 THR A O 1
ATOM 1556 N N . ARG A 1 199 ? -18.799 -3.373 -6.126 1.00 96.75 199 ARG A N 1
ATOM 1557 C CA . ARG A 1 199 ? -18.647 -4.230 -4.939 1.00 96.75 199 ARG A CA 1
ATOM 1558 C C . ARG A 1 199 ? -18.829 -3.450 -3.633 1.00 96.75 199 ARG A C 1
ATOM 1560 O O . ARG A 1 199 ? -19.483 -3.949 -2.719 1.00 96.75 199 ARG A O 1
ATOM 1567 N N . LYS A 1 200 ? -18.302 -2.228 -3.547 1.00 97.56 200 LYS A N 1
ATOM 1568 C CA . LYS A 1 200 ? -18.418 -1.332 -2.388 1.00 97.56 200 LYS A CA 1
ATOM 1569 C C . LYS A 1 200 ? -19.872 -0.966 -2.115 1.00 97.56 200 LYS A C 1
ATOM 1571 O O . LYS A 1 200 ? -20.293 -1.066 -0.969 1.00 97.56 200 LYS A O 1
ATOM 1576 N N . ARG A 1 201 ? -20.663 -0.655 -3.149 1.00 97.62 201 ARG A N 1
ATOM 1577 C CA . ARG A 1 201 ? -22.111 -0.413 -3.001 1.00 97.62 201 ARG A CA 1
ATOM 1578 C C . ARG A 1 201 ? -22.841 -1.636 -2.439 1.00 97.62 201 ARG A C 1
ATOM 1580 O O . ARG A 1 201 ? -23.645 -1.496 -1.522 1.00 97.62 201 ARG A O 1
ATOM 1587 N N . THR A 1 202 ? -22.536 -2.841 -2.928 1.00 97.19 202 THR A N 1
ATOM 1588 C CA . THR A 1 202 ? -23.129 -4.083 -2.395 1.00 97.19 202 THR A CA 1
ATOM 1589 C C . THR A 1 202 ? -22.754 -4.317 -0.930 1.00 97.19 202 THR A C 1
ATOM 1591 O O . THR A 1 202 ? -23.610 -4.677 -0.122 1.00 97.19 202 THR A O 1
ATOM 1594 N N . ILE A 1 203 ? -21.484 -4.096 -0.574 1.00 97.81 203 ILE A N 1
ATOM 1595 C CA . ILE A 1 203 ? -20.990 -4.218 0.803 1.00 97.81 203 ILE A CA 1
ATOM 1596 C C . ILE A 1 203 ? -21.680 -3.190 1.704 1.00 97.81 203 ILE A C 1
ATOM 1598 O O . ILE A 1 203 ? -22.190 -3.559 2.757 1.00 97.81 203 ILE A O 1
ATOM 1602 N N . GLN A 1 204 ? -21.772 -1.932 1.278 1.00 97.69 204 GLN A N 1
ATOM 1603 C CA . GLN A 1 204 ? -22.469 -0.885 2.017 1.00 97.69 204 GLN A CA 1
ATOM 1604 C C . GLN A 1 204 ? -23.927 -1.267 2.304 1.00 97.69 204 GLN A C 1
ATOM 1606 O O . GLN A 1 204 ? -24.347 -1.272 3.458 1.00 97.69 204 GLN A O 1
ATOM 1611 N N . GLN A 1 205 ? -24.681 -1.680 1.282 1.00 97.75 205 GLN A N 1
ATOM 1612 C CA . GLN A 1 205 ? -26.078 -2.100 1.443 1.00 97.75 205 GLN A CA 1
ATOM 1613 C C . GLN A 1 205 ? -26.227 -3.318 2.368 1.00 97.75 205 GLN A C 1
ATOM 1615 O O . GLN A 1 205 ? -27.218 -3.453 3.087 1.00 97.75 205 GLN A O 1
ATOM 1620 N N . ALA A 1 206 ? -25.273 -4.251 2.344 1.00 97.12 206 ALA A N 1
ATOM 1621 C CA . ALA A 1 206 ? -25.253 -5.375 3.278 1.00 97.12 206 ALA A CA 1
ATOM 1622 C C . ALA A 1 206 ? -24.970 -4.914 4.720 1.00 97.12 206 ALA A C 1
ATOM 1624 O O . ALA A 1 206 ? -25.636 -5.382 5.645 1.00 97.12 206 ALA A O 1
ATOM 1625 N N . ALA A 1 207 ? -24.050 -3.962 4.908 1.00 97.88 207 ALA A N 1
ATOM 1626 C CA . ALA A 1 207 ? -23.744 -3.362 6.205 1.00 97.88 207 ALA A CA 1
ATOM 1627 C C . ALA A 1 207 ? -24.978 -2.675 6.803 1.00 97.88 207 ALA A C 1
ATOM 1629 O O . ALA A 1 207 ? -25.346 -2.947 7.946 1.00 97.88 207 ALA A O 1
ATOM 1630 N N . GLU A 1 208 ? -25.648 -1.847 6.000 1.00 97.50 208 GLU A N 1
ATOM 1631 C CA . GLU A 1 208 ? -26.837 -1.092 6.396 1.00 97.50 208 GLU A CA 1
ATOM 1632 C C . GLU A 1 208 ? -27.999 -2.018 6.769 1.00 97.50 208 GLU A C 1
ATOM 1634 O O . GLU A 1 208 ? -28.651 -1.812 7.790 1.00 97.50 208 GLU A O 1
ATOM 1639 N N . ARG A 1 209 ? -28.217 -3.101 6.010 1.00 96.81 209 ARG A N 1
ATOM 1640 C CA . ARG A 1 209 ? -29.235 -4.112 6.346 1.00 96.81 209 ARG A CA 1
ATOM 1641 C C . ARG A 1 209 ? -28.921 -4.876 7.630 1.00 96.81 209 ARG A C 1
ATOM 1643 O O . ARG A 1 209 ? -29.836 -5.230 8.365 1.00 96.81 209 ARG A O 1
ATOM 1650 N N . ARG A 1 210 ? -27.643 -5.157 7.895 1.00 95.50 210 ARG A N 1
ATOM 1651 C CA . ARG A 1 210 ? -27.221 -5.973 9.043 1.00 95.50 210 ARG A CA 1
ATOM 1652 C C . ARG A 1 210 ? -27.128 -5.177 10.344 1.00 95.50 210 ARG A C 1
ATOM 1654 O O . ARG A 1 210 ? -27.386 -5.730 11.410 1.00 95.50 210 ARG A O 1
ATOM 1661 N N . PHE A 1 211 ? -26.714 -3.916 10.267 1.00 96.81 211 PHE A N 1
ATOM 1662 C CA . PHE A 1 211 ? -26.333 -3.111 11.430 1.00 96.81 211 PHE A CA 1
ATOM 1663 C C . PHE A 1 211 ? -26.940 -1.697 11.446 1.00 96.81 211 PHE A C 1
ATOM 1665 O O . PHE A 1 211 ? -26.703 -0.954 12.397 1.00 96.81 211 PHE A O 1
ATOM 1672 N N . GLY A 1 212 ? -27.741 -1.333 10.443 1.00 96.00 212 GLY A N 1
ATOM 1673 C CA . GLY A 1 212 ? -28.365 -0.016 10.307 1.00 96.00 212 GLY A CA 1
ATOM 1674 C C . GLY A 1 212 ? -27.483 1.011 9.590 1.00 96.00 212 GLY A C 1
ATOM 1675 O O . GLY A 1 212 ? -26.320 0.762 9.284 1.00 96.00 212 GLY A O 1
ATOM 1676 N N . ALA A 1 213 ? -28.034 2.204 9.348 1.00 93.81 213 ALA A N 1
ATOM 1677 C CA . ALA A 1 213 ? -27.386 3.268 8.568 1.00 93.81 213 ALA A CA 1
ATOM 1678 C C . ALA A 1 213 ? -26.048 3.777 9.150 1.00 93.81 213 ALA A C 1
ATOM 1680 O O . ALA A 1 213 ? -25.237 4.345 8.429 1.00 93.81 213 ALA A O 1
ATOM 1681 N N . GLY A 1 214 ? -25.802 3.572 10.450 1.00 93.00 214 GLY A N 1
ATOM 1682 C CA . GLY A 1 214 ? -24.549 3.950 11.118 1.00 93.00 214 GLY A CA 1
ATOM 1683 C C . GLY A 1 214 ? -23.433 2.902 11.029 1.00 93.00 214 GLY A C 1
ATOM 1684 O O . GLY A 1 214 ? -22.414 3.048 11.704 1.00 93.00 214 GLY A O 1
ATOM 1685 N N . ALA A 1 215 ? -23.627 1.821 10.270 1.00 96.50 215 ALA A N 1
ATOM 1686 C CA . ALA A 1 215 ? -22.637 0.762 10.134 1.00 96.50 215 ALA A CA 1
ATOM 1687 C C . ALA A 1 215 ? -21.383 1.254 9.399 1.00 96.50 215 ALA A C 1
ATOM 1689 O O . ALA A 1 215 ? -21.468 1.842 8.321 1.00 96.50 215 ALA A O 1
ATOM 1690 N N . SER A 1 216 ? -20.202 0.957 9.941 1.00 96.94 216 SER A N 1
ATOM 1691 C CA . SER A 1 216 ? -18.959 1.115 9.192 1.00 96.94 216 SER A CA 1
ATOM 1692 C C . SER A 1 216 ? -18.694 -0.122 8.342 1.00 96.94 216 SER A C 1
ATOM 1694 O O . SER A 1 216 ? -19.095 -1.236 8.682 1.00 96.94 216 SER A O 1
ATOM 1696 N N . TRP A 1 217 ? -18.020 0.061 7.213 1.00 97.75 217 TRP A N 1
ATOM 1697 C CA . TRP A 1 217 ? -17.753 -1.022 6.275 1.00 97.75 217 TRP A CA 1
ATOM 1698 C C . TRP A 1 217 ? -16.479 -0.766 5.466 1.00 97.75 217 TRP A C 1
ATOM 1700 O O . TRP A 1 217 ? -15.954 0.353 5.427 1.00 97.75 217 TRP A O 1
ATOM 1710 N N . ALA A 1 218 ? -15.944 -1.822 4.858 1.00 97.88 218 ALA A N 1
ATOM 1711 C CA . ALA A 1 218 ? -14.845 -1.737 3.905 1.00 97.88 218 ALA A CA 1
ATOM 1712 C C . ALA A 1 218 ? -14.889 -2.886 2.894 1.00 97.88 218 ALA A C 1
ATOM 1714 O O . ALA A 1 218 ? -15.403 -3.966 3.188 1.00 97.88 218 ALA A O 1
ATOM 1715 N N . ALA A 1 219 ? -14.297 -2.646 1.726 1.00 97.62 219 ALA A N 1
ATOM 1716 C CA . ALA A 1 219 ? -13.960 -3.679 0.754 1.00 97.62 219 ALA A CA 1
ATOM 1717 C C . ALA A 1 219 ? -12.460 -3.978 0.880 1.00 97.62 219 ALA A C 1
ATOM 1719 O O . ALA A 1 219 ? -11.627 -3.284 0.307 1.00 97.62 219 ALA A O 1
ATOM 1720 N N . LEU A 1 220 ? -12.098 -4.966 1.692 1.00 96.44 220 LEU A N 1
ATOM 1721 C CA . LEU A 1 220 ? -10.706 -5.312 1.943 1.00 96.44 220 LEU A CA 1
ATOM 1722 C C . LEU A 1 220 ? -10.073 -5.900 0.680 1.00 96.44 220 LEU A C 1
ATOM 1724 O O . LEU A 1 220 ? -10.520 -6.917 0.154 1.00 96.44 220 LEU A O 1
ATOM 1728 N N . THR A 1 221 ? -9.034 -5.238 0.180 1.00 95.31 221 THR A N 1
ATOM 1729 C CA . THR A 1 221 ? -8.314 -5.658 -1.026 1.00 95.31 221 THR A CA 1
ATOM 1730 C C . THR A 1 221 ? -7.561 -6.965 -0.794 1.00 95.31 221 THR A C 1
ATOM 1732 O O . THR A 1 221 ? -6.751 -7.046 0.133 1.00 95.31 221 THR A O 1
ATOM 1735 N N . ASN A 1 222 ? -7.747 -7.944 -1.679 1.00 93.00 222 ASN A N 1
ATOM 1736 C CA . ASN A 1 222 ? -7.074 -9.238 -1.594 1.00 93.00 222 ASN A CA 1
ATOM 1737 C C . ASN A 1 222 ? -5.752 -9.238 -2.374 1.00 93.00 222 ASN A C 1
ATOM 1739 O O . ASN A 1 222 ? -5.729 -9.085 -3.597 1.00 93.00 222 ASN A O 1
ATOM 1743 N N . VAL A 1 223 ? -4.635 -9.447 -1.675 1.00 90.31 223 VAL A N 1
ATOM 1744 C CA . VAL A 1 223 ? -3.307 -9.541 -2.303 1.00 90.31 223 VAL A CA 1
ATOM 1745 C C . VAL A 1 223 ? -3.261 -10.746 -3.246 1.00 90.31 223 VAL A C 1
ATOM 1747 O O . VAL A 1 223 ? -3.640 -11.853 -2.873 1.00 90.31 223 VAL A O 1
ATOM 1750 N N . GLY A 1 224 ? -2.806 -10.531 -4.484 1.00 91.19 224 GLY A N 1
ATOM 1751 C CA . GLY A 1 224 ? -2.678 -11.595 -5.485 1.00 91.19 224 GLY A CA 1
ATOM 1752 C C . GLY A 1 224 ? -4.001 -12.099 -6.070 1.00 91.19 224 GLY A C 1
ATOM 1753 O O . GLY A 1 224 ? -3.983 -13.023 -6.884 1.00 91.19 224 GLY A O 1
ATOM 1754 N N . ARG A 1 225 ? -5.142 -11.495 -5.710 1.00 94.44 225 ARG A N 1
ATOM 1755 C CA . ARG A 1 225 ? -6.461 -11.808 -6.281 1.00 94.44 225 ARG A CA 1
ATOM 1756 C C . ARG A 1 225 ? -7.149 -10.543 -6.810 1.00 94.44 225 ARG A C 1
ATOM 1758 O O . ARG A 1 225 ? -8.111 -10.074 -6.195 1.00 94.44 225 ARG A O 1
ATOM 1765 N N . PRO A 1 226 ? -6.670 -9.982 -7.935 1.00 94.25 226 PRO A N 1
ATOM 1766 C CA . PRO A 1 226 ? -7.295 -8.820 -8.558 1.00 94.25 226 PRO A CA 1
ATOM 1767 C C . PRO A 1 226 ? -8.786 -9.031 -8.799 1.00 94.25 226 PRO A C 1
ATOM 1769 O O . PRO A 1 226 ? -9.215 -10.158 -9.050 1.00 94.25 226 PRO A O 1
ATOM 1772 N N . PHE A 1 227 ? -9.556 -7.946 -8.755 1.00 95.44 227 PHE A N 1
ATOM 1773 C CA . PHE A 1 227 ? -11.008 -7.953 -8.930 1.00 95.44 227 PHE A CA 1
ATOM 1774 C C . PHE A 1 227 ? -11.780 -8.744 -7.863 1.00 95.44 227 PHE A C 1
ATOM 1776 O O . PHE A 1 227 ? -12.935 -9.117 -8.073 1.00 95.44 227 PHE A O 1
ATOM 1783 N N . THR A 1 228 ? -11.168 -8.985 -6.700 1.00 95.00 228 THR A N 1
ATOM 1784 C CA . THR A 1 228 ? -11.836 -9.598 -5.548 1.00 95.00 228 THR A CA 1
ATOM 1785 C C . THR A 1 228 ? -11.578 -8.796 -4.277 1.00 95.00 228 THR A C 1
ATOM 1787 O O . THR A 1 228 ? -10.470 -8.308 -4.045 1.00 95.00 228 THR A O 1
ATOM 1790 N N . TRP A 1 229 ? -12.607 -8.693 -3.435 1.00 96.25 229 TRP A N 1
ATOM 1791 C CA . TRP A 1 229 ? -12.548 -7.987 -2.157 1.00 96.25 229 TRP A CA 1
ATOM 1792 C C . TRP A 1 229 ? -13.288 -8.772 -1.086 1.00 96.25 229 TRP A C 1
ATOM 1794 O O . TRP A 1 229 ? -14.423 -9.214 -1.303 1.00 96.25 229 TRP A O 1
ATOM 1804 N N . GLU A 1 230 ? -12.657 -8.899 0.074 1.00 95.62 230 GLU A N 1
ATOM 1805 C CA . GLU A 1 230 ? -13.309 -9.390 1.280 1.00 95.62 230 GLU A CA 1
ATOM 1806 C C . GLU A 1 230 ? -14.171 -8.274 1.881 1.00 95.62 230 GLU A C 1
ATOM 1808 O O . GLU A 1 230 ? -13.762 -7.116 1.967 1.00 95.62 230 GLU A O 1
ATOM 1813 N N . SER A 1 231 ? -15.393 -8.603 2.276 1.00 97.25 231 SER A N 1
ATOM 1814 C CA . SER A 1 231 ? -16.258 -7.658 2.962 1.00 97.25 231 SER A CA 1
ATOM 1815 C C . SER A 1 231 ? -15.946 -7.625 4.458 1.00 97.25 231 SER A C 1
ATOM 1817 O O . SER A 1 231 ? -15.697 -8.646 5.099 1.00 97.25 231 SER A O 1
ATOM 1819 N N . ILE A 1 232 ? -16.000 -6.433 5.039 1.00 97.62 232 ILE A N 1
ATOM 1820 C CA . ILE A 1 232 ? -16.025 -6.277 6.490 1.00 97.62 232 ILE A CA 1
ATOM 1821 C C . ILE A 1 232 ? -17.025 -5.193 6.856 1.00 97.62 232 ILE A C 1
ATOM 1823 O O . ILE A 1 232 ? -17.139 -4.161 6.189 1.00 97.62 232 ILE A O 1
ATOM 1827 N N . TYR A 1 233 ? -17.752 -5.449 7.929 1.00 97.31 233 TYR A N 1
ATOM 1828 C CA . TYR A 1 233 ? -18.851 -4.638 8.418 1.00 97.31 233 TYR A CA 1
ATOM 1829 C C . TYR A 1 233 ? -18.706 -4.492 9.926 1.00 97.31 233 TYR A C 1
ATOM 1831 O O . TYR A 1 233 ? -18.335 -5.449 10.608 1.00 97.31 233 TYR A O 1
ATOM 1839 N N . ALA A 1 234 ? -19.050 -3.340 10.485 1.00 97.69 234 ALA A N 1
ATOM 1840 C CA . ALA A 1 234 ? -19.096 -3.180 11.925 1.00 97.69 234 ALA A CA 1
ATOM 1841 C C . ALA A 1 234 ? -20.213 -2.245 12.387 1.00 97.69 234 ALA A C 1
ATOM 1843 O O . ALA A 1 234 ? -20.506 -1.218 11.785 1.00 97.69 234 ALA A O 1
ATOM 1844 N N . SER A 1 235 ? -20.795 -2.609 13.523 1.00 96.62 235 SER A N 1
ATOM 1845 C CA . SER A 1 235 ? -21.586 -1.732 14.380 1.00 96.62 235 SER A CA 1
ATOM 1846 C C . SER A 1 235 ? -20.730 -1.251 15.556 1.00 96.62 235 SER A C 1
ATOM 1848 O O . SER A 1 235 ? -19.519 -1.493 15.622 1.00 96.62 235 SER A O 1
ATOM 1850 N N . THR A 1 236 ? -21.360 -0.603 16.534 1.00 93.69 236 THR A N 1
ATOM 1851 C CA . THR A 1 236 ? -20.722 -0.236 17.804 1.00 93.69 236 THR A CA 1
ATOM 1852 C C . THR A 1 236 ? -20.165 -1.438 18.563 1.00 93.69 236 THR A C 1
ATOM 1854 O O . THR A 1 236 ? -19.098 -1.338 19.164 1.00 93.69 236 THR A O 1
ATOM 1857 N N . ASP A 1 237 ? -20.850 -2.582 18.507 1.00 95.12 237 ASP A N 1
ATOM 1858 C CA . ASP A 1 237 ? -20.567 -3.723 19.389 1.00 95.12 237 ASP A CA 1
ATOM 1859 C C . ASP A 1 237 ? -20.094 -4.968 18.647 1.00 95.12 237 ASP A C 1
ATOM 1861 O O . ASP A 1 237 ? -19.595 -5.906 19.261 1.00 95.12 237 ASP A O 1
ATOM 1865 N N . THR A 1 238 ? -20.254 -5.009 17.328 1.00 96.69 238 THR A N 1
ATOM 1866 C CA . THR A 1 238 ? -19.946 -6.183 16.510 1.00 96.69 238 THR A CA 1
ATOM 1867 C C . THR A 1 238 ? -19.117 -5.784 15.301 1.00 96.69 238 THR A C 1
ATOM 1869 O O . THR A 1 238 ? -19.387 -4.759 14.686 1.00 96.69 238 THR A O 1
ATOM 1872 N N . VAL A 1 239 ? -18.153 -6.622 14.933 1.00 97.38 239 VAL A N 1
ATOM 1873 C CA . VAL A 1 239 ? -17.497 -6.623 13.622 1.00 97.38 239 VAL A CA 1
ATOM 1874 C C . VAL A 1 239 ? -17.715 -7.988 12.967 1.00 97.38 239 VAL A C 1
ATOM 1876 O O . VAL A 1 239 ? -17.759 -9.005 13.656 1.00 97.38 239 VAL A O 1
ATOM 1879 N N . ALA A 1 240 ? -17.937 -8.024 11.661 1.00 97.00 240 ALA A N 1
ATOM 1880 C CA . ALA A 1 240 ? -18.279 -9.237 10.929 1.00 97.00 240 ALA A CA 1
ATOM 1881 C C . ALA A 1 240 ? -17.763 -9.180 9.490 1.00 97.00 240 ALA A C 1
ATOM 1883 O O . ALA A 1 240 ? -17.653 -8.094 8.923 1.00 97.00 240 ALA A O 1
ATOM 1884 N N . GLY A 1 241 ? -17.517 -10.349 8.909 1.00 96.19 241 GLY A N 1
ATOM 1885 C CA . GLY A 1 241 ? -17.405 -10.541 7.463 1.00 96.19 241 GLY A CA 1
ATOM 1886 C C . GLY A 1 241 ? -18.631 -11.274 6.919 1.00 96.19 241 GLY A C 1
ATOM 1887 O O . GLY A 1 241 ? -19.677 -11.329 7.580 1.00 96.19 241 GLY A O 1
ATOM 1888 N N . ASP A 1 242 ? -18.495 -11.852 5.727 1.00 93.81 242 ASP A N 1
ATOM 1889 C CA . ASP A 1 242 ? -19.557 -12.641 5.087 1.00 93.81 242 ASP A CA 1
ATOM 1890 C C . ASP A 1 242 ? -19.927 -13.888 5.920 1.00 93.81 242 ASP A C 1
ATOM 1892 O O . ASP A 1 242 ? -21.108 -14.165 6.132 1.00 93.81 242 ASP A O 1
ATOM 1896 N N . ASP A 1 243 ? -18.931 -14.593 6.462 1.00 93.50 243 ASP A N 1
ATOM 1897 C CA . ASP A 1 243 ? -19.055 -15.905 7.118 1.00 93.50 243 ASP A CA 1
ATOM 1898 C C . ASP A 1 243 ? -18.643 -15.921 8.603 1.00 93.50 243 ASP A C 1
ATOM 1900 O O . ASP A 1 243 ? -18.779 -16.938 9.281 1.00 93.50 243 ASP A O 1
ATOM 1904 N N . TRP A 1 244 ? -18.179 -14.794 9.149 1.00 94.88 244 TRP A N 1
ATOM 1905 C CA . TRP A 1 244 ? -17.713 -14.702 10.535 1.00 94.88 244 TRP A CA 1
ATOM 1906 C C . TRP A 1 244 ? -18.258 -13.470 11.262 1.00 94.88 244 TRP A C 1
ATOM 1908 O O . TRP A 1 244 ? -18.630 -12.462 10.660 1.00 94.88 244 TRP A O 1
ATOM 1918 N N . ARG A 1 245 ? -18.299 -13.537 12.597 1.00 95.75 245 ARG A N 1
ATOM 1919 C CA . ARG A 1 245 ? -18.742 -12.446 13.475 1.00 95.75 245 ARG A CA 1
ATOM 1920 C C . ARG A 1 245 ? -17.946 -12.458 14.776 1.00 95.75 245 ARG A C 1
ATOM 1922 O O . ARG A 1 245 ? -17.733 -13.516 15.351 1.00 95.75 245 ARG A O 1
ATOM 1929 N N . LEU A 1 246 ? -17.580 -11.276 15.263 1.00 95.06 246 LEU A N 1
ATOM 1930 C CA . LEU A 1 246 ? -16.893 -11.063 16.534 1.00 95.06 246 LEU A CA 1
ATOM 1931 C C . LEU A 1 246 ? -17.521 -9.897 17.300 1.00 95.06 246 LEU A C 1
ATOM 1933 O O . LEU A 1 246 ? -17.951 -8.898 16.715 1.00 95.06 246 LEU A O 1
ATOM 1937 N N . ALA A 1 247 ? -17.543 -10.004 18.624 1.00 95.38 247 ALA A N 1
ATOM 1938 C CA . ALA A 1 247 ? -17.849 -8.875 19.489 1.00 95.38 247 ALA A CA 1
ATOM 1939 C C . ALA A 1 247 ? -16.637 -7.932 19.568 1.00 95.38 247 ALA A C 1
ATOM 1941 O O . ALA A 1 247 ? -15.491 -8.375 19.592 1.00 95.38 247 ALA A O 1
ATOM 1942 N N . ARG A 1 248 ? -16.882 -6.619 19.596 1.00 95.75 248 ARG A N 1
ATOM 1943 C CA . ARG A 1 248 ? -15.815 -5.607 19.679 1.00 95.75 248 ARG A CA 1
ATOM 1944 C C . ARG A 1 248 ? -15.430 -5.268 21.118 1.00 95.75 248 ARG A C 1
ATOM 1946 O O . ARG A 1 248 ? -14.343 -4.751 21.331 1.00 95.75 248 ARG A O 1
ATOM 1953 N N . HIS A 1 249 ? -16.336 -5.489 22.075 1.00 95.56 249 HIS A N 1
ATOM 1954 C CA . HIS A 1 249 ? -16.185 -5.195 23.511 1.00 95.56 249 HIS A CA 1
ATOM 1955 C C . HIS A 1 249 ? -15.677 -3.784 23.862 1.00 95.56 249 HIS 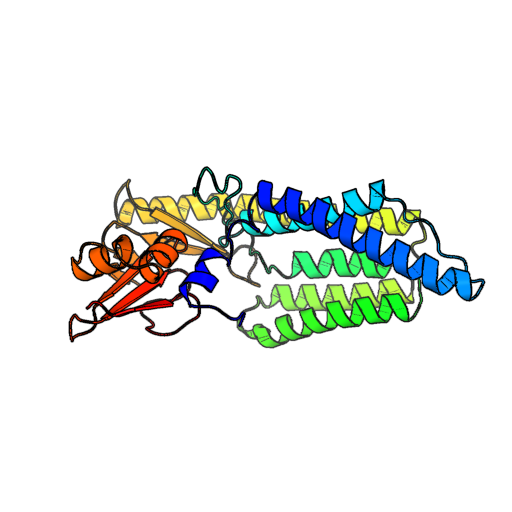A C 1
ATOM 1957 O O . HIS A 1 249 ? -15.201 -3.552 24.971 1.00 95.56 249 HIS A O 1
ATOM 1963 N N . LEU A 1 250 ? -15.822 -2.805 22.961 1.00 96.00 250 LEU A N 1
ATOM 1964 C CA . LEU A 1 250 ? -15.238 -1.477 23.167 1.00 96.00 250 LEU A CA 1
ATOM 1965 C C . LEU A 1 250 ? -15.868 -0.726 24.336 1.00 96.00 250 LEU A C 1
ATOM 1967 O O . LEU A 1 250 ? -15.215 0.127 24.914 1.00 96.00 250 LEU A O 1
ATOM 1971 N N . ARG A 1 251 ? -17.104 -1.043 24.730 1.00 95.31 251 ARG A N 1
ATOM 1972 C CA . ARG A 1 251 ? -17.775 -0.400 25.872 1.00 95.31 251 ARG A CA 1
ATOM 1973 C C . ARG A 1 251 ? -17.324 -0.926 27.239 1.00 95.31 251 ARG A C 1
ATOM 1975 O O . ARG A 1 251 ? -17.697 -0.341 28.254 1.00 95.31 251 ARG A O 1
ATOM 1982 N N . ALA A 1 252 ? -16.547 -2.010 27.295 1.00 94.56 252 ALA A N 1
ATOM 1983 C CA . ALA A 1 252 ? -16.059 -2.539 28.564 1.00 94.56 252 ALA A CA 1
ATOM 1984 C C . ALA A 1 252 ? -15.149 -1.511 29.258 1.00 94.56 252 ALA A C 1
ATOM 1986 O O . ALA A 1 252 ? -14.279 -0.907 28.627 1.00 94.56 252 ALA A O 1
ATOM 1987 N N . ARG A 1 253 ? -15.327 -1.317 30.572 1.00 95.00 253 ARG A N 1
ATOM 1988 C CA . ARG A 1 253 ? -14.584 -0.299 31.340 1.00 95.00 253 ARG A CA 1
ATOM 1989 C C . ARG A 1 253 ? -13.073 -0.516 31.264 1.00 95.00 253 ARG A C 1
ATOM 1991 O O . ARG A 1 253 ? -12.328 0.446 31.119 1.00 95.00 253 ARG A O 1
ATOM 1998 N N . GLN A 1 254 ? -12.634 -1.770 31.321 1.00 95.38 254 GLN A N 1
ATOM 1999 C CA . GLN A 1 254 ? -11.232 -2.168 31.197 1.00 95.38 254 GLN A CA 1
ATOM 2000 C C . GLN A 1 254 ? -10.672 -1.790 29.820 1.00 95.38 254 GLN A C 1
ATOM 2002 O O . GLN A 1 254 ? -9.587 -1.226 29.728 1.00 95.38 254 GLN A O 1
ATOM 2007 N N . VAL A 1 255 ? -11.442 -2.025 28.754 1.00 96.19 255 VAL A N 1
ATOM 2008 C CA . VAL A 1 255 ? -11.057 -1.679 27.377 1.00 96.19 255 VAL A CA 1
ATOM 2009 C C . VAL A 1 255 ? -10.949 -0.165 27.205 1.00 96.19 255 VAL A C 1
ATOM 2011 O O . VAL A 1 255 ? -9.964 0.321 26.655 1.00 96.19 255 VAL A O 1
ATOM 2014 N N . GLN A 1 256 ? -11.905 0.595 27.741 1.00 96.75 256 GLN A N 1
ATOM 2015 C CA . GLN A 1 256 ? -11.853 2.059 27.723 1.00 96.75 256 GLN A CA 1
ATOM 2016 C C . GLN A 1 256 ? -10.650 2.606 28.497 1.00 96.75 256 GLN A C 1
ATOM 2018 O O . GLN A 1 256 ? -9.956 3.486 27.988 1.00 96.75 256 GLN A O 1
ATOM 2023 N N . ARG A 1 257 ? -10.344 2.058 29.682 1.00 95.81 257 ARG A N 1
ATOM 2024 C CA . ARG A 1 257 ? -9.125 2.413 30.429 1.00 95.81 257 ARG A CA 1
ATOM 2025 C C . ARG A 1 257 ? -7.868 2.102 29.625 1.00 95.81 257 ARG A C 1
ATOM 2027 O O . ARG A 1 257 ? -7.030 2.981 29.477 1.00 95.81 257 ARG A O 1
ATOM 2034 N N . ALA A 1 258 ? -7.771 0.911 29.033 1.00 95.62 258 ALA A N 1
ATOM 2035 C CA . ALA A 1 258 ? -6.636 0.546 28.189 1.00 95.62 258 ALA A CA 1
ATOM 2036 C C . ALA A 1 258 ? -6.440 1.551 27.040 1.00 95.62 258 ALA A C 1
ATOM 2038 O O . ALA A 1 258 ? -5.343 2.075 26.867 1.00 95.62 258 ALA A O 1
ATOM 2039 N N . ILE A 1 259 ? -7.503 1.879 26.298 1.00 96.25 259 ILE A N 1
ATOM 2040 C CA . ILE A 1 259 ? -7.441 2.784 25.139 1.00 96.25 259 ILE A CA 1
ATOM 2041 C C . ILE A 1 259 ? -7.104 4.225 25.535 1.00 96.25 259 ILE A C 1
ATOM 2043 O O . ILE A 1 259 ? -6.412 4.907 24.789 1.00 96.25 259 ILE A O 1
ATOM 2047 N N . THR A 1 260 ? -7.598 4.708 26.675 1.00 96.06 260 THR A N 1
ATOM 2048 C CA . THR A 1 260 ? -7.470 6.127 27.053 1.00 96.06 260 THR A CA 1
ATOM 2049 C C . THR A 1 260 ? -6.266 6.418 27.942 1.00 96.06 260 THR A C 1
ATOM 2051 O O . THR A 1 260 ? -5.704 7.505 27.843 1.00 96.06 260 THR A O 1
ATOM 2054 N N . GLN A 1 261 ? -5.841 5.464 28.774 1.00 95.38 261 GLN A N 1
ATOM 2055 C CA . GLN A 1 261 ? -4.833 5.680 29.821 1.00 95.38 261 GLN A CA 1
ATOM 2056 C C . GLN A 1 261 ? -3.482 5.030 29.517 1.00 95.38 261 GLN A C 1
ATOM 2058 O O . GLN A 1 261 ? -2.512 5.308 30.215 1.00 95.38 261 GLN A O 1
ATOM 2063 N N . THR A 1 262 ? -3.388 4.180 28.489 1.00 94.00 262 THR A N 1
ATOM 2064 C CA . THR A 1 262 ? -2.128 3.508 28.141 1.00 94.00 262 THR A CA 1
ATOM 2065 C C . THR A 1 262 ? -1.662 3.883 26.744 1.00 94.00 262 THR A C 1
ATOM 2067 O O . THR A 1 262 ? -2.459 3.996 25.812 1.00 94.00 262 THR A O 1
ATOM 2070 N N . ARG A 1 263 ? -0.344 4.036 26.585 1.00 92.88 263 ARG A N 1
ATOM 2071 C CA . ARG A 1 263 ? 0.288 4.353 25.297 1.00 92.88 263 ARG A CA 1
ATOM 2072 C C . ARG A 1 263 ? -0.013 3.292 24.236 1.00 92.88 263 ARG A C 1
ATOM 2074 O O . ARG A 1 263 ? -0.333 3.620 23.098 1.00 92.88 263 ARG A O 1
ATOM 2081 N N . ASP A 1 264 ? 0.047 2.028 24.638 1.00 92.56 264 ASP A N 1
ATOM 2082 C CA . ASP A 1 264 ? -0.226 0.856 23.810 1.00 92.56 264 ASP A CA 1
ATOM 2083 C C . ASP A 1 264 ? -1.676 0.822 23.313 1.00 92.56 264 ASP A C 1
ATOM 2085 O O . ASP A 1 264 ? -1.922 0.606 22.123 1.00 92.56 264 ASP A O 1
ATOM 2089 N N . GLY A 1 265 ? -2.640 1.112 24.190 1.00 94.75 265 GLY A N 1
ATOM 2090 C CA . GLY A 1 265 ? -4.043 1.195 23.801 1.00 94.75 265 GLY A CA 1
ATOM 2091 C C . GLY A 1 265 ? -4.352 2.382 22.890 1.00 94.75 265 GLY A C 1
ATOM 2092 O O . GLY A 1 265 ? -5.067 2.208 21.901 1.00 94.75 265 GLY A O 1
ATOM 2093 N N . GLN A 1 266 ? -3.773 3.556 23.160 1.00 94.56 266 GLN A N 1
ATOM 2094 C CA . GLN A 1 266 ? -3.917 4.742 22.305 1.00 94.56 266 GLN A CA 1
ATOM 2095 C C . GLN A 1 266 ? -3.341 4.499 20.904 1.00 94.56 266 GLN A C 1
ATOM 2097 O O . GLN A 1 266 ? -4.013 4.758 19.903 1.00 94.56 266 GLN A O 1
ATOM 2102 N N . ALA A 1 267 ? -2.126 3.944 20.829 1.00 93.12 267 ALA A N 1
ATOM 2103 C CA . ALA A 1 267 ? -1.478 3.581 19.572 1.00 93.12 267 ALA A CA 1
ATOM 2104 C C . ALA A 1 267 ? -2.350 2.620 18.759 1.00 93.12 267 ALA A C 1
ATOM 2106 O O . ALA A 1 267 ? -2.537 2.801 17.554 1.00 93.12 267 ALA A O 1
ATOM 2107 N N . MET A 1 268 ? -2.937 1.625 19.428 1.00 94.50 268 MET A N 1
ATOM 2108 C CA . MET A 1 268 ? -3.777 0.652 18.753 1.00 94.50 268 MET A CA 1
ATOM 2109 C C . MET A 1 268 ? -5.104 1.234 18.265 1.00 94.50 268 MET A C 1
ATOM 2111 O O . MET A 1 268 ? -5.522 0.964 17.139 1.00 94.50 268 MET A O 1
ATOM 2115 N N . ALA A 1 269 ? -5.751 2.072 19.074 1.00 94.44 269 ALA A N 1
ATOM 2116 C CA . ALA A 1 269 ? -6.988 2.744 18.690 1.00 94.44 269 ALA A CA 1
ATOM 2117 C C . ALA A 1 269 ? -6.790 3.715 17.517 1.00 94.44 269 ALA A C 1
ATOM 2119 O O . ALA A 1 269 ? -7.666 3.834 16.666 1.00 94.44 269 ALA A O 1
ATOM 2120 N N . GLN A 1 270 ? -5.627 4.364 17.436 1.00 92.69 270 GLN A N 1
ATOM 2121 C CA . GLN A 1 270 ? -5.258 5.215 16.306 1.00 92.69 270 GLN A CA 1
ATOM 2122 C C . GLN A 1 270 ? -4.977 4.405 15.026 1.00 92.69 270 GLN A C 1
ATOM 2124 O O . GLN A 1 270 ? -5.239 4.868 13.911 1.00 92.69 270 GLN A O 1
ATOM 2129 N N . PHE A 1 271 ? -4.400 3.213 15.178 1.00 92.88 271 PHE A N 1
ATOM 2130 C CA . PHE A 1 271 ? -3.989 2.341 14.080 1.00 92.88 271 PHE A CA 1
ATOM 2131 C C . PHE A 1 271 ? -5.155 1.561 13.452 1.00 92.88 271 PHE A C 1
ATOM 2133 O O . PHE A 1 271 ? -5.188 1.353 12.232 1.00 92.88 271 PHE A O 1
ATOM 2140 N N . ALA A 1 272 ? -6.078 1.077 14.283 1.00 94.69 272 ALA A N 1
ATOM 2141 C CA . ALA A 1 272 ? -7.087 0.115 13.874 1.00 94.69 272 ALA A CA 1
ATOM 2142 C C . ALA A 1 272 ? -8.240 0.768 13.096 1.00 94.69 272 ALA A C 1
ATOM 2144 O O . ALA A 1 272 ? -8.887 1.693 13.580 1.00 94.69 272 ALA A O 1
ATOM 2145 N N . ARG A 1 273 ? -8.571 0.221 11.918 1.00 95.19 273 ARG A N 1
ATOM 2146 C CA . ARG A 1 273 ? -9.782 0.617 11.171 1.00 95.19 273 ARG A CA 1
ATOM 2147 C C . ARG A 1 273 ? -11.028 -0.033 11.772 1.00 95.19 273 ARG A C 1
ATOM 2149 O O . ARG A 1 273 ? -12.065 0.611 11.898 1.00 95.19 273 ARG A O 1
ATOM 2156 N N . PHE A 1 274 ? -10.910 -1.298 12.181 1.00 96.69 274 PHE A N 1
ATOM 2157 C CA . PHE A 1 274 ? -11.972 -2.056 12.840 1.00 96.69 274 PHE A CA 1
ATOM 2158 C C . PHE A 1 274 ? -11.483 -2.581 14.190 1.00 96.69 274 PHE A C 1
ATOM 2160 O O . PHE A 1 274 ? -11.205 -3.768 14.349 1.00 96.69 274 PHE A O 1
ATOM 2167 N N . LEU A 1 275 ? -11.352 -1.675 15.164 1.00 96.94 275 LEU A N 1
ATOM 2168 C CA . LEU A 1 275 ? -10.890 -2.016 16.511 1.00 96.94 275 LEU A CA 1
ATOM 2169 C C . LEU A 1 275 ? -11.861 -2.981 17.203 1.00 96.94 275 LEU A C 1
ATOM 2171 O O . LEU A 1 275 ? -13.063 -2.699 17.282 1.00 96.94 275 LEU A O 1
ATOM 2175 N N . ALA A 1 276 ? -11.325 -4.068 17.740 1.00 97.06 276 ALA A N 1
ATOM 2176 C CA . ALA A 1 276 ? -12.004 -5.003 18.624 1.00 97.06 276 ALA A CA 1
ATOM 2177 C C . ALA A 1 276 ? -11.092 -5.355 19.804 1.00 97.06 276 ALA A C 1
ATOM 2179 O O . ALA A 1 276 ? -9.883 -5.103 19.775 1.00 97.06 276 ALA A O 1
ATOM 2180 N N . ALA A 1 277 ? -11.698 -5.884 20.860 1.00 96.38 277 ALA A N 1
ATOM 2181 C CA . ALA A 1 277 ? -11.015 -6.161 22.103 1.00 96.38 277 ALA A CA 1
ATOM 2182 C C . ALA A 1 277 ? -11.557 -7.410 22.796 1.00 96.38 277 ALA A C 1
ATOM 2184 O O . ALA A 1 277 ? -12.713 -7.800 22.617 1.00 96.38 277 ALA A O 1
ATOM 2185 N N . GLU A 1 278 ? -10.738 -7.974 23.669 1.00 94.94 278 GLU A N 1
ATOM 2186 C CA . GLU A 1 278 ? -11.123 -8.993 24.638 1.00 94.94 278 GLU A CA 1
ATOM 2187 C C . GLU A 1 278 ? -10.448 -8.684 25.966 1.00 94.94 278 GLU A C 1
ATOM 2189 O O . GLU A 1 278 ? -9.310 -8.213 26.019 1.00 94.94 278 GLU A O 1
ATOM 2194 N N . VAL A 1 279 ? -11.177 -8.934 27.046 1.00 92.12 279 VAL A N 1
ATOM 2195 C CA . VAL A 1 279 ? -10.643 -8.867 28.400 1.00 92.12 279 VAL A CA 1
ATOM 2196 C C . VAL A 1 279 ? -10.375 -10.298 28.831 1.00 92.12 279 VAL A C 1
ATOM 2198 O O . VAL A 1 279 ? -11.250 -11.153 28.708 1.00 92.12 279 VAL A O 1
ATOM 2201 N N . ASP A 1 280 ? -9.162 -10.557 29.304 1.00 89.94 280 ASP A N 1
ATOM 2202 C CA . ASP A 1 280 ? -8.802 -11.866 29.832 1.00 89.94 280 ASP A CA 1
ATOM 2203 C C . ASP A 1 280 ? -9.684 -12.243 31.030 1.00 89.94 280 ASP A C 1
ATOM 2205 O O . ASP A 1 280 ? -10.241 -11.376 31.706 1.00 89.94 280 ASP A O 1
ATOM 2209 N N . THR A 1 281 ? -9.780 -13.536 31.336 1.00 82.69 281 THR A N 1
ATOM 2210 C CA . THR A 1 281 ? -10.640 -14.053 32.415 1.00 82.69 281 THR A CA 1
ATOM 2211 C C . THR A 1 281 ? -10.292 -13.474 33.786 1.00 82.69 281 THR A C 1
ATOM 2213 O O . THR A 1 281 ? -11.174 -13.299 34.622 1.00 82.69 281 THR A O 1
ATOM 2216 N N . SER A 1 282 ? -9.023 -13.114 33.997 1.00 80.06 282 SER A N 1
ATOM 2217 C CA . SER A 1 282 ? -8.542 -12.423 35.197 1.00 80.06 282 SER A CA 1
ATOM 2218 C C . SER A 1 282 ? -9.003 -10.962 35.313 1.00 80.06 282 SER A C 1
ATOM 2220 O O . SER A 1 282 ? -8.866 -10.358 36.372 1.00 80.06 282 SER A O 1
ATOM 2222 N N . GLY A 1 283 ? -9.491 -10.349 34.229 1.00 78.44 283 GLY A N 1
ATOM 2223 C CA . GLY A 1 283 ? -9.837 -8.926 34.169 1.00 78.44 283 GLY A CA 1
ATOM 2224 C C . GLY A 1 283 ? -8.636 -7.971 34.109 1.00 78.44 283 GLY A C 1
ATOM 2225 O O . GLY A 1 283 ? -8.818 -6.787 33.828 1.00 78.44 283 GLY A O 1
ATOM 2226 N N . ALA A 1 284 ? -7.419 -8.472 34.338 1.00 86.94 284 ALA A N 1
ATOM 2227 C CA . ALA A 1 284 ? -6.199 -7.673 34.477 1.00 86.94 284 ALA A CA 1
ATOM 2228 C C . ALA A 1 284 ? -5.483 -7.399 33.145 1.00 86.94 284 ALA A C 1
ATOM 2230 O O . ALA A 1 284 ? -4.583 -6.565 33.071 1.00 86.94 284 ALA A O 1
ATOM 2231 N N . THR A 1 285 ? -5.838 -8.121 32.081 1.00 93.38 285 THR A N 1
ATOM 2232 C CA . THR A 1 285 ? -5.214 -7.968 30.762 1.00 93.38 285 THR A CA 1
ATOM 2233 C C . THR A 1 285 ? -6.272 -7.711 29.701 1.00 93.38 285 THR A C 1
ATOM 2235 O O . THR A 1 285 ? -7.267 -8.428 29.619 1.00 93.38 285 THR A O 1
ATOM 2238 N N . VAL A 1 286 ? -6.029 -6.708 28.863 1.00 95.06 286 VAL A N 1
ATOM 2239 C CA . VAL A 1 286 ? -6.848 -6.366 27.703 1.00 95.06 286 VAL A CA 1
ATOM 2240 C C . VAL A 1 286 ? -6.052 -6.636 26.434 1.00 95.06 286 VAL A C 1
ATOM 2242 O O . VAL A 1 286 ? -4.933 -6.149 26.271 1.00 95.06 286 VAL A O 1
ATOM 2245 N N . TYR A 1 287 ? -6.647 -7.388 25.519 1.00 95.25 287 TYR A N 1
ATOM 2246 C CA . TYR A 1 287 ? -6.138 -7.597 24.172 1.00 95.25 287 TYR A CA 1
ATOM 2247 C C . TYR A 1 287 ? -6.892 -6.675 23.217 1.00 95.25 287 TYR A C 1
ATOM 2249 O O . TYR A 1 287 ? -8.119 -6.655 23.222 1.00 95.25 287 TYR A O 1
ATOM 2257 N N . LEU A 1 288 ? -6.160 -5.903 22.417 1.00 95.94 288 LEU A N 1
ATOM 2258 C CA . LEU A 1 288 ? -6.691 -4.976 21.416 1.00 95.94 288 LEU A CA 1
ATOM 2259 C C . LEU A 1 288 ? -6.172 -5.385 20.039 1.00 95.94 288 LEU A C 1
ATOM 2261 O O . LEU A 1 288 ? -4.968 -5.594 19.876 1.00 95.94 288 LEU A O 1
ATOM 2265 N N . TRP A 1 289 ? -7.050 -5.470 19.042 1.00 95.69 289 TRP A N 1
ATOM 2266 C CA . TRP A 1 289 ? -6.661 -5.828 17.677 1.00 95.69 289 TRP A CA 1
ATOM 2267 C C . TRP A 1 289 ? -7.480 -5.110 16.601 1.00 95.69 289 TRP A C 1
ATOM 2269 O O . TRP A 1 289 ? -8.578 -4.608 16.845 1.00 95.69 289 TRP A O 1
ATOM 2279 N N . ASP A 1 290 ? -6.931 -5.059 15.387 1.00 95.69 290 ASP A N 1
ATOM 2280 C CA . ASP A 1 290 ? -7.671 -4.654 14.194 1.00 95.69 290 ASP A CA 1
ATOM 2281 C C . ASP A 1 290 ? -8.234 -5.903 13.510 1.00 95.69 290 ASP A C 1
ATOM 2283 O O . ASP A 1 290 ? -7.479 -6.784 13.085 1.00 95.69 290 ASP A O 1
ATOM 2287 N N . ALA A 1 291 ? -9.560 -5.969 13.385 1.00 95.94 291 ALA A N 1
ATOM 2288 C CA . ALA A 1 291 ? -10.275 -7.116 12.835 1.00 95.94 291 ALA A CA 1
ATOM 2289 C C . ALA A 1 291 ? -9.914 -7.440 11.373 1.00 95.94 291 ALA A C 1
ATOM 2291 O O . ALA A 1 291 ? -10.178 -8.550 10.915 1.00 95.94 291 ALA A O 1
ATOM 2292 N N . ARG A 1 292 ? -9.269 -6.507 10.653 1.00 93.25 292 ARG A N 1
ATOM 2293 C CA . ARG A 1 292 ? -8.696 -6.760 9.318 1.00 93.25 292 ARG A CA 1
ATOM 2294 C C . ARG A 1 292 ? -7.602 -7.828 9.323 1.00 93.25 292 ARG A C 1
ATOM 2296 O O . ARG A 1 292 ? -7.395 -8.489 8.314 1.00 93.25 292 ARG A O 1
ATOM 2303 N N . TYR A 1 293 ? -6.861 -7.942 10.422 1.00 91.06 293 TYR A N 1
ATOM 2304 C CA . TYR A 1 293 ? -5.606 -8.698 10.474 1.00 91.06 293 TYR A CA 1
ATOM 2305 C C . TYR A 1 293 ? -5.600 -9.785 11.549 1.00 91.06 293 TYR A C 1
ATOM 2307 O O . TYR A 1 293 ? -4.834 -10.739 11.443 1.00 91.06 293 TYR A O 1
ATOM 2315 N N . ALA A 1 294 ? -6.435 -9.653 12.580 1.00 91.00 294 ALA A N 1
ATOM 2316 C CA . ALA A 1 294 ? -6.609 -10.659 13.616 1.00 91.00 294 ALA A CA 1
ATOM 2317 C C . ALA A 1 294 ? -8.095 -10.788 13.962 1.00 91.00 294 ALA A C 1
ATOM 2319 O O . ALA A 1 294 ? -8.779 -9.796 14.183 1.00 91.00 294 ALA A O 1
ATOM 2320 N N . ARG A 1 295 ? -8.608 -12.018 14.015 1.00 89.38 295 ARG A N 1
ATOM 2321 C CA . ARG A 1 295 ? -10.030 -12.308 14.255 1.00 89.38 295 ARG A CA 1
ATOM 2322 C C . ARG A 1 295 ? -10.219 -13.033 15.594 1.00 89.38 295 ARG A C 1
ATOM 2324 O O . ARG A 1 295 ? -10.660 -14.173 15.618 1.00 89.38 295 ARG A O 1
ATOM 2331 N N . GLY A 1 296 ? -9.827 -12.384 16.696 1.00 80.62 296 GLY A N 1
ATOM 2332 C CA . GLY A 1 296 ? -9.840 -12.977 18.048 1.00 80.62 296 GLY A CA 1
ATOM 2333 C C . GLY A 1 296 ? -8.551 -13.712 18.436 1.00 80.62 296 GLY A C 1
ATOM 2334 O O . GLY A 1 296 ? -8.482 -14.341 19.486 1.00 80.62 296 GLY A O 1
ATOM 2335 N N . SER A 1 297 ? -7.510 -13.626 17.604 1.00 84.75 297 SER A N 1
ATOM 2336 C CA . SER A 1 297 ? -6.178 -14.110 17.971 1.00 84.75 297 SER A CA 1
ATOM 2337 C C . SER A 1 297 ? -5.549 -13.189 19.018 1.00 84.75 297 SER A C 1
ATOM 2339 O O . SER A 1 297 ? -5.535 -11.969 18.842 1.00 84.75 297 SER A O 1
ATOM 2341 N N . ARG A 1 298 ? -4.977 -13.779 20.075 1.00 86.31 298 ARG A N 1
ATOM 2342 C CA . ARG A 1 298 ? -4.190 -13.061 21.096 1.00 86.31 298 ARG A CA 1
ATOM 2343 C C . ARG A 1 298 ? -2.761 -12.747 20.635 1.00 86.31 298 ARG A C 1
ATOM 2345 O O . ARG A 1 298 ? -2.080 -11.954 21.280 1.00 86.31 298 ARG A O 1
ATOM 2352 N N . ASP A 1 299 ? -2.361 -13.310 19.495 1.00 83.69 299 ASP A N 1
ATOM 2353 C CA . ASP A 1 299 ? -1.055 -13.133 18.868 1.00 83.69 299 ASP A CA 1
ATOM 2354 C C . ASP A 1 299 ? -1.190 -12.629 17.424 1.00 83.69 299 ASP A C 1
ATOM 2356 O O . ASP A 1 299 ? -2.187 -12.866 16.740 1.00 83.69 299 ASP A O 1
ATOM 2360 N N . GLY A 1 300 ? -0.158 -11.949 16.929 1.00 85.25 300 GLY A N 1
ATOM 2361 C CA . GLY A 1 300 ? -0.086 -11.466 15.547 1.00 85.25 300 GLY A CA 1
ATOM 2362 C C . GLY A 1 300 ? 0.302 -9.998 15.476 1.00 85.25 300 GLY A C 1
ATOM 2363 O O . GLY A 1 300 ? 0.222 -9.290 16.468 1.00 85.25 300 GLY A O 1
ATOM 2364 N N . TRP A 1 301 ? 0.771 -9.526 14.319 1.00 87.38 301 TRP A N 1
ATOM 2365 C CA . TRP A 1 301 ? 1.413 -8.209 14.152 1.00 87.38 301 TRP A CA 1
ATOM 2366 C C . TRP A 1 301 ? 0.496 -6.989 14.399 1.00 87.38 301 TRP A C 1
ATOM 2368 O O . TRP A 1 301 ? 0.994 -5.914 14.722 1.00 87.38 301 TRP A O 1
ATOM 2378 N N . ALA A 1 302 ? -0.822 -7.167 14.301 1.00 89.88 302 ALA A N 1
ATOM 2379 C CA . ALA A 1 302 ? -1.832 -6.145 14.576 1.00 89.88 302 ALA A CA 1
ATOM 2380 C C . ALA A 1 302 ? -2.611 -6.434 15.873 1.00 89.88 302 ALA A C 1
ATOM 2382 O O . ALA A 1 302 ? -3.816 -6.196 15.944 1.00 89.88 302 ALA A O 1
ATOM 2383 N N . VAL A 1 303 ? -1.927 -6.990 16.876 1.00 92.69 303 VAL A N 1
ATOM 2384 C CA . VAL A 1 303 ? -2.454 -7.235 18.227 1.00 92.69 303 VAL A CA 1
ATOM 2385 C C . VAL A 1 303 ? -1.564 -6.543 19.261 1.00 92.69 303 VAL A C 1
ATOM 2387 O O . VAL A 1 303 ? -0.334 -6.508 19.109 1.00 92.69 303 VAL A O 1
ATOM 2390 N N . VAL A 1 304 ? -2.190 -5.990 20.298 1.00 93.38 304 VAL A N 1
ATOM 2391 C CA . VAL A 1 304 ? -1.558 -5.337 21.450 1.00 93.38 304 VAL A CA 1
ATOM 2392 C C . VAL A 1 304 ? -2.115 -5.926 22.739 1.00 93.38 304 VAL A C 1
ATOM 2394 O O . VAL A 1 304 ? -3.324 -6.106 22.874 1.00 93.38 304 VAL A O 1
ATOM 2397 N N . LYS A 1 305 ? -1.224 -6.198 23.694 1.00 93.50 305 LYS A N 1
ATOM 2398 C CA . LYS A 1 305 ? -1.558 -6.683 25.033 1.00 93.50 305 LYS A CA 1
ATOM 2399 C C . LYS A 1 305 ? -1.297 -5.571 26.040 1.00 93.50 305 LYS A C 1
ATOM 2401 O O . LYS A 1 305 ? -0.154 -5.168 26.218 1.00 93.50 305 LYS A O 1
ATOM 2406 N N . VAL A 1 306 ? -2.342 -5.123 26.723 1.00 93.38 306 VAL A N 1
ATOM 2407 C CA . VAL A 1 306 ? -2.269 -4.099 27.767 1.00 93.38 306 VAL A CA 1
ATOM 2408 C C . VAL A 1 306 ? -2.552 -4.754 29.110 1.00 93.38 306 VAL A C 1
ATOM 2410 O O . VAL A 1 306 ? -3.613 -5.346 29.299 1.00 93.38 306 VAL A O 1
ATOM 2413 N N . ARG A 1 307 ? -1.612 -4.658 30.050 1.00 92.12 307 ARG A N 1
ATOM 2414 C CA . ARG A 1 307 ? -1.849 -5.043 31.443 1.00 92.12 307 ARG A CA 1
ATOM 2415 C C . ARG A 1 307 ? -2.331 -3.808 32.201 1.00 92.12 307 ARG A C 1
ATOM 2417 O O . ARG A 1 307 ? -1.699 -2.762 32.109 1.00 92.12 307 ARG A O 1
ATOM 2424 N N . LEU A 1 308 ? -3.470 -3.932 32.870 1.00 88.00 308 LEU A N 1
ATOM 2425 C CA . LEU A 1 308 ? -4.025 -2.890 33.724 1.00 88.00 308 LEU A CA 1
ATOM 2426 C C . LEU A 1 308 ? -3.520 -3.129 35.147 1.00 88.00 308 LEU A C 1
ATOM 2428 O O . LEU A 1 308 ? -3.593 -4.259 35.634 1.00 88.00 308 LEU A O 1
ATOM 2432 N N . GLU A 1 309 ? -2.979 -2.080 35.758 1.00 79.56 309 GLU A N 1
ATOM 2433 C CA . GLU A 1 309 ? -2.627 -2.036 37.182 1.00 79.56 309 GLU A CA 1
ATOM 2434 C C . GLU A 1 309 ? -3.846 -1.674 38.042 1.00 79.56 309 GLU A C 1
ATOM 2436 O O . GLU A 1 309 ? -4.730 -0.922 37.552 1.00 79.56 309 GLU A O 1
#

Foldseek 3Di:
DPPDDLLVCLCPVLHPCLAQVVLVCQLVVVLVVVVVVQVVVQVVVVVVVDDDDDDPSVVSSVVSSCVSVVLSVLCQAAPNFHDHDPPVDLDTHHLRQAHSQALLVQLLQLLLQLLLDDLDVVNVVVSCVSVVVSVVVCVVCVVQADPVLVVVSVVSVVVSVCSNVPDRLPPPRSVVSNVVSVVVVVVLSVVSSVLVVVVVVVLQVVQCVVANNPKDKHFHHRHNYGSHTWIWIDDPFWIATPPDIDGQCCPPPLLVCCLPVHSQNVSLVSNAPAWGWDQDPVNQKIKIFHCSFDPPDCDDSRITIDGHD

pLDDT: mean 91.75, std 7.08, range [38.47, 97.88]